Protein AF-C5FUV9-F1 (afdb_monomer_lite)

pLDDT: mean 76.49, std 28.98, range [20.86, 98.75]

Structure (mmCIF, N/CA/C/O backbone):
data_AF-C5FUV9-F1
#
_entry.id   AF-C5FUV9-F1
#
loop_
_atom_site.group_PDB
_atom_site.id
_atom_site.type_symbol
_atom_site.label_atom_id
_atom_site.label_alt_id
_atom_site.label_comp_id
_atom_site.label_asym_id
_atom_site.label_entity_id
_atom_site.label_seq_id
_atom_site.pdbx_PDB_ins_code
_atom_site.Cartn_x
_atom_site.Cartn_y
_atom_site.Cartn_z
_atom_site.occupancy
_atom_site.B_iso_or_equiv
_atom_site.auth_seq_id
_atom_site.auth_comp_id
_atom_site.auth_asym_id
_atom_site.auth_atom_id
_atom_site.pdbx_PDB_model_num
ATOM 1 N N . MET A 1 1 ? -9.933 -49.430 9.741 1.00 33.31 1 MET A N 1
ATOM 2 C CA . MET A 1 1 ? -10.435 -48.090 9.360 1.00 33.31 1 MET A CA 1
ATOM 3 C C . MET A 1 1 ? -9.326 -47.084 9.645 1.00 33.31 1 MET A C 1
ATOM 5 O O . MET A 1 1 ? -8.862 -47.088 10.779 1.00 33.31 1 MET A O 1
ATOM 9 N N . PRO A 1 2 ? -8.843 -46.299 8.668 1.00 26.61 2 PRO A N 1
ATOM 10 C CA . PRO A 1 2 ? -7.866 -45.240 8.922 1.00 26.61 2 PRO A CA 1
ATOM 11 C C . PRO A 1 2 ? -8.546 -43.995 9.518 1.00 26.61 2 PRO A C 1
ATOM 13 O O . PRO A 1 2 ? -9.685 -43.684 9.171 1.00 26.61 2 PRO A O 1
ATOM 16 N N . ALA A 1 3 ? -7.858 -43.287 10.414 1.00 24.45 3 ALA A N 1
ATOM 17 C CA . ALA A 1 3 ? -8.377 -42.075 11.048 1.00 24.45 3 ALA A CA 1
ATOM 18 C C . ALA A 1 3 ? -8.251 -40.845 10.130 1.00 24.45 3 ALA A C 1
ATOM 20 O O . ALA A 1 3 ? -7.237 -40.663 9.455 1.00 24.45 3 ALA A O 1
ATOM 21 N N . VAL A 1 4 ? -9.267 -39.976 10.140 1.00 23.14 4 VAL A N 1
ATOM 22 C CA . VAL A 1 4 ? -9.272 -38.723 9.371 1.00 23.14 4 VAL A CA 1
ATOM 23 C C . VAL A 1 4 ? -8.545 -37.629 10.152 1.00 23.14 4 VAL A C 1
ATOM 25 O O . VAL A 1 4 ? -9.085 -37.071 11.106 1.00 23.14 4 VAL A O 1
ATOM 28 N N . TRP A 1 5 ? -7.336 -37.283 9.715 1.00 22.00 5 TRP A N 1
ATOM 29 C CA . TRP A 1 5 ? -6.616 -36.110 10.210 1.00 22.00 5 TRP A CA 1
ATOM 30 C C . TRP A 1 5 ? -7.144 -34.836 9.540 1.00 22.00 5 TRP A C 1
ATOM 32 O O . TRP A 1 5 ? -7.163 -34.730 8.314 1.00 22.00 5 TRP A O 1
ATOM 42 N N . ARG A 1 6 ? -7.555 -33.844 10.339 1.00 23.02 6 ARG A N 1
ATOM 43 C CA . ARG A 1 6 ? -7.889 -32.502 9.836 1.00 23.02 6 ARG A CA 1
ATOM 44 C C . ARG A 1 6 ? -6.613 -31.670 9.714 1.00 23.02 6 ARG A C 1
ATOM 46 O O . ARG A 1 6 ? -5.997 -31.354 10.727 1.00 23.02 6 ARG A O 1
ATOM 53 N N . MET A 1 7 ? -6.249 -31.271 8.496 1.00 20.86 7 MET A N 1
ATOM 54 C CA . MET A 1 7 ? -5.226 -30.242 8.289 1.00 20.86 7 MET A CA 1
ATOM 55 C C . MET A 1 7 ? -5.753 -28.874 8.735 1.00 20.86 7 MET A C 1
ATOM 57 O O . MET A 1 7 ? -6.712 -28.360 8.159 1.00 20.86 7 MET A O 1
ATOM 61 N N . PHE A 1 8 ? -5.088 -28.261 9.713 1.00 22.78 8 PHE A N 1
ATOM 62 C CA . PHE A 1 8 ? -5.177 -26.820 9.934 1.00 22.78 8 PHE A CA 1
ATOM 63 C C . PHE A 1 8 ? -4.221 -26.114 8.967 1.00 22.78 8 PHE A C 1
ATOM 65 O O . PHE A 1 8 ? -3.025 -26.394 8.952 1.00 22.78 8 PHE A O 1
ATOM 72 N N . TRP A 1 9 ? -4.752 -25.200 8.155 1.00 21.78 9 TRP A N 1
ATOM 73 C CA . TRP A 1 9 ? -3.962 -24.393 7.227 1.00 21.78 9 TRP A CA 1
ATOM 74 C C . TRP A 1 9 ? -3.450 -23.126 7.918 1.00 21.78 9 TRP A C 1
ATOM 76 O O . TRP A 1 9 ? -4.144 -22.112 7.951 1.00 21.78 9 TRP A O 1
ATOM 86 N N . CYS A 1 10 ? -2.212 -23.152 8.412 1.00 24.16 10 CYS A N 1
ATOM 87 C CA . CYS A 1 10 ? -1.467 -21.916 8.652 1.00 24.16 10 CYS A CA 1
ATOM 88 C C . CYS A 1 10 ? -0.883 -21.424 7.320 1.00 24.16 10 CYS A C 1
ATOM 90 O O . CYS A 1 10 ? -0.075 -22.118 6.701 1.00 24.16 10 CYS A O 1
ATOM 92 N N . ARG A 1 11 ? -1.293 -20.231 6.868 1.00 29.95 11 ARG A N 1
ATOM 93 C CA . ARG A 1 11 ? -0.633 -19.518 5.759 1.00 29.95 11 ARG A CA 1
ATOM 94 C C . ARG A 1 11 ? 0.659 -18.825 6.251 1.00 29.95 11 ARG A C 1
ATOM 96 O O . ARG A 1 11 ? 0.869 -18.740 7.460 1.00 29.95 11 ARG A O 1
ATOM 103 N N . PRO A 1 12 ? 1.593 -18.479 5.346 1.00 38.16 12 PRO A N 1
ATOM 104 C CA . PRO A 1 12 ? 3.012 -18.698 5.625 1.00 38.16 12 PRO A CA 1
ATOM 105 C C . PRO A 1 12 ? 3.718 -17.560 6.370 1.00 38.16 12 PRO A C 1
ATOM 107 O O . PRO A 1 12 ? 3.528 -16.383 6.072 1.00 38.16 12 PRO A O 1
ATOM 110 N N . LEU A 1 13 ? 4.665 -17.941 7.234 1.00 29.59 13 LEU A N 1
ATOM 111 C CA . LEU A 1 13 ? 5.849 -17.119 7.489 1.00 29.59 13 LEU A CA 1
ATOM 112 C C . LEU A 1 13 ? 6.720 -17.095 6.223 1.00 29.59 13 LEU A C 1
ATOM 114 O O . LEU A 1 13 ? 6.922 -18.133 5.590 1.00 29.59 13 LEU A O 1
ATOM 118 N N . PHE A 1 14 ? 7.276 -15.933 5.882 1.00 29.45 14 PHE A N 1
ATOM 119 C CA . PHE A 1 14 ? 8.254 -15.817 4.798 1.00 29.45 14 PHE A CA 1
ATOM 120 C C . PHE A 1 14 ? 9.517 -16.639 5.104 1.00 29.45 14 PHE A C 1
ATOM 122 O O . PHE A 1 14 ? 10.127 -16.490 6.162 1.00 29.45 14 PHE A O 1
ATOM 129 N N . LEU A 1 15 ? 9.944 -17.450 4.135 1.00 29.39 15 LEU A N 1
ATOM 130 C CA . LEU A 1 15 ? 11.223 -18.160 4.128 1.00 29.39 15 LEU A CA 1
ATOM 131 C C . LEU A 1 15 ? 11.899 -17.965 2.767 1.00 29.39 15 LEU A C 1
ATOM 133 O O . LEU A 1 15 ? 11.231 -17.970 1.733 1.00 29.39 15 LEU A O 1
ATOM 137 N N . LEU A 1 16 ? 13.220 -17.770 2.763 1.00 30.05 16 LEU A N 1
ATOM 138 C CA . LEU A 1 16 ? 13.989 -17.645 1.526 1.00 30.05 16 LEU A CA 1
ATOM 139 C C . LEU A 1 16 ? 14.257 -19.015 0.891 1.00 30.05 16 LEU A C 1
ATOM 141 O O . LEU A 1 16 ? 14.691 -19.938 1.573 1.00 30.05 16 LEU A O 1
ATOM 145 N N . ALA A 1 17 ? 14.170 -19.026 -0.442 1.00 31.97 17 ALA A N 1
ATOM 146 C CA . ALA A 1 17 ? 14.737 -20.009 -1.366 1.00 31.97 17 ALA A CA 1
ATOM 147 C C . ALA A 1 17 ? 14.168 -21.443 -1.334 1.00 31.97 17 ALA A C 1
ATOM 149 O O . ALA A 1 17 ? 13.629 -21.941 -0.351 1.00 31.97 17 ALA A O 1
ATOM 150 N N . CYS A 1 18 ? 14.287 -22.112 -2.484 1.00 35.72 18 CYS A N 1
ATOM 151 C CA . CYS A 1 18 ? 13.812 -23.476 -2.683 1.00 35.72 18 CYS A CA 1
ATOM 152 C C . CYS A 1 18 ? 14.760 -24.491 -2.031 1.00 35.72 18 CYS A C 1
ATOM 154 O O . CYS A 1 18 ? 15.946 -24.529 -2.357 1.00 35.72 18 CYS A O 1
ATOM 156 N N . GLY A 1 19 ? 14.218 -25.368 -1.189 1.00 30.58 19 GLY A N 1
ATOM 157 C CA . GLY A 1 19 ? 14.928 -26.517 -0.636 1.00 30.58 19 GLY A CA 1
ATOM 158 C C . GLY A 1 19 ? 13.957 -27.488 0.030 1.00 30.58 19 GLY A C 1
ATOM 159 O O . GLY A 1 19 ? 13.034 -27.066 0.724 1.00 30.58 19 GLY A O 1
ATOM 160 N N . VAL A 1 20 ? 14.153 -28.790 -0.187 1.00 33.72 20 VAL A N 1
ATOM 161 C CA . VAL A 1 20 ? 13.502 -29.833 0.618 1.00 33.72 20 VAL A CA 1
ATOM 162 C C . VAL A 1 20 ? 14.426 -30.124 1.792 1.00 33.72 20 VAL A C 1
ATOM 164 O O . VAL A 1 20 ? 15.551 -30.574 1.593 1.00 33.72 20 VAL A O 1
ATOM 167 N N . PHE A 1 21 ? 13.963 -29.848 3.008 1.00 34.56 21 PHE A N 1
ATOM 168 C CA . PHE A 1 21 ? 14.731 -30.079 4.227 1.00 34.56 21 PHE A CA 1
ATOM 169 C C . PHE A 1 21 ? 14.385 -31.455 4.811 1.00 34.56 21 PHE A C 1
ATOM 171 O O . PHE A 1 21 ? 13.234 -31.687 5.178 1.00 34.56 21 PHE A O 1
ATOM 178 N N . SER A 1 22 ? 15.378 -32.343 4.926 1.00 35.94 22 SER A N 1
ATOM 179 C CA . SER A 1 22 ? 15.308 -33.496 5.835 1.00 35.94 22 SER A CA 1
ATOM 180 C C . SER A 1 22 ? 15.919 -33.118 7.185 1.00 35.94 22 SER A C 1
ATOM 182 O O . SER A 1 22 ? 16.831 -32.290 7.241 1.00 35.94 22 SER A O 1
ATOM 184 N N . LEU A 1 23 ? 15.426 -33.724 8.265 1.00 34.91 23 LEU A N 1
ATOM 185 C CA . LEU A 1 23 ? 15.986 -33.601 9.610 1.00 34.91 23 LEU A CA 1
ATOM 186 C C . LEU A 1 23 ? 16.178 -35.000 10.196 1.00 34.91 23 LEU A C 1
ATOM 188 O O . LEU A 1 23 ? 15.332 -35.510 10.930 1.00 34.91 23 LEU A O 1
ATOM 192 N N . ASP A 1 24 ? 17.307 -35.606 9.858 1.00 37.81 24 ASP A N 1
ATOM 193 C CA . ASP A 1 24 ? 17.695 -36.920 10.352 1.00 37.81 24 ASP A CA 1
ATOM 194 C C . ASP A 1 24 ? 18.464 -36.780 11.674 1.00 37.81 24 ASP A C 1
ATOM 196 O O . ASP A 1 24 ? 19.430 -36.021 11.776 1.00 37.81 24 ASP A O 1
ATOM 200 N N . ILE A 1 25 ? 18.013 -37.499 12.707 1.00 40.66 25 ILE A N 1
ATOM 201 C CA . ILE A 1 25 ? 18.621 -37.510 14.046 1.00 40.66 25 ILE A CA 1
ATOM 202 C C . ILE A 1 25 ? 19.119 -38.930 14.328 1.00 40.66 25 ILE A C 1
ATOM 204 O O . ILE A 1 25 ? 18.399 -39.759 14.884 1.00 40.66 25 ILE A O 1
ATOM 208 N N . GLU A 1 26 ? 20.357 -39.221 13.928 1.00 41.41 26 GLU A N 1
ATOM 209 C CA . GLU A 1 26 ? 20.984 -40.520 14.188 1.00 41.41 26 GLU A CA 1
ATOM 210 C C . GLU A 1 26 ? 21.449 -40.632 15.648 1.00 41.41 26 GLU A C 1
ATOM 212 O O . GLU A 1 26 ? 22.294 -39.874 16.131 1.00 41.41 26 GLU A O 1
ATOM 217 N N . GLY A 1 27 ? 20.884 -41.604 16.367 1.00 35.72 27 GLY A N 1
ATOM 218 C CA . GLY A 1 27 ? 21.187 -41.879 17.770 1.00 35.72 27 GLY A CA 1
ATOM 219 C C . GLY A 1 27 ? 22.442 -42.729 17.962 1.00 35.72 27 GLY A C 1
ATOM 220 O O . GLY A 1 27 ? 22.341 -43.887 18.365 1.00 35.72 27 GLY A O 1
ATOM 221 N N . CYS A 1 28 ? 23.627 -42.165 17.722 1.00 36.31 28 CYS A N 1
ATOM 222 C CA . CYS A 1 28 ? 24.882 -42.809 18.118 1.00 36.31 28 CYS A CA 1
ATOM 223 C C . CYS A 1 28 ? 25.019 -42.835 19.651 1.00 36.31 28 CYS A C 1
ATOM 225 O O . CYS A 1 28 ? 24.932 -41.806 20.323 1.00 36.31 28 CYS A O 1
ATOM 227 N N . GLY A 1 29 ? 25.232 -44.025 20.220 1.00 41.88 29 GLY A N 1
ATOM 228 C CA . GLY A 1 29 ? 25.279 -44.226 21.669 1.00 41.88 29 GLY A CA 1
ATOM 229 C C . GLY A 1 29 ? 26.456 -43.505 22.333 1.00 41.88 29 GLY A C 1
ATOM 230 O O . GLY A 1 29 ? 27.595 -43.942 22.201 1.00 41.88 29 GLY A O 1
ATOM 231 N N . GLY A 1 30 ? 26.171 -42.433 23.080 1.00 39.78 30 GLY A N 1
ATOM 232 C CA . GLY A 1 30 ? 27.169 -41.684 23.855 1.00 39.78 30 GLY A CA 1
ATOM 233 C C . GLY A 1 30 ? 27.161 -40.177 23.596 1.00 39.78 30 GLY A C 1
ATOM 234 O O . GLY A 1 30 ? 28.086 -39.650 22.986 1.00 39.78 30 GLY A O 1
ATOM 235 N N . THR A 1 31 ? 26.124 -39.487 24.089 1.00 42.94 31 THR A N 1
ATOM 236 C CA . THR A 1 31 ? 26.112 -38.031 24.380 1.00 42.94 31 THR A CA 1
ATOM 237 C C . THR A 1 31 ? 26.613 -37.070 23.284 1.00 42.94 31 THR A C 1
ATOM 239 O O . THR A 1 31 ? 27.000 -35.938 23.576 1.00 42.94 31 THR A O 1
ATOM 242 N N . LYS A 1 32 ? 26.535 -37.466 22.009 1.00 37.88 32 LYS A N 1
ATOM 243 C CA . LYS A 1 32 ? 26.774 -36.598 20.850 1.00 37.88 32 LYS A CA 1
ATOM 244 C C . LYS A 1 32 ? 25.612 -36.682 19.869 1.00 37.88 32 LYS A C 1
ATOM 246 O O . LYS A 1 32 ? 25.281 -37.760 19.392 1.00 37.88 32 LYS A O 1
ATOM 251 N N . TYR A 1 33 ? 25.057 -35.524 19.528 1.00 42.28 33 TYR A N 1
ATOM 252 C CA . TYR A 1 33 ? 24.100 -35.365 18.438 1.00 42.28 33 TYR A CA 1
ATOM 253 C C . TYR A 1 33 ? 24.796 -34.611 17.306 1.00 42.28 33 TYR A C 1
ATOM 255 O O . TYR A 1 33 ? 25.318 -33.517 17.530 1.00 42.28 33 TYR A O 1
ATOM 263 N N . GLN A 1 34 ? 24.816 -35.179 16.101 1.00 40.78 34 GLN A N 1
ATOM 264 C CA . GLN A 1 34 ? 25.219 -34.438 14.907 1.00 40.78 34 GLN A CA 1
ATOM 265 C C . GLN A 1 34 ? 23.988 -33.800 14.265 1.00 40.78 34 GLN A C 1
ATOM 267 O O . GLN A 1 34 ? 22.970 -34.461 14.086 1.00 40.78 34 GLN A O 1
ATOM 272 N N . LEU A 1 35 ? 24.096 -32.525 13.891 1.00 37.75 35 LEU A N 1
ATOM 273 C CA . LEU A 1 35 ? 23.118 -31.859 13.038 1.00 37.75 35 LEU A CA 1
ATOM 274 C C . LEU A 1 35 ? 23.719 -31.738 11.636 1.00 37.75 35 LEU A C 1
ATOM 276 O O . LEU A 1 35 ? 24.610 -30.917 11.411 1.00 37.75 35 LEU A O 1
ATOM 280 N N . ARG A 1 36 ? 23.245 -32.563 10.699 1.00 38.19 36 ARG A N 1
ATOM 281 C CA . ARG A 1 36 ? 23.648 -32.499 9.290 1.00 38.19 36 ARG A CA 1
ATOM 282 C C . ARG A 1 36 ? 22.608 -31.708 8.502 1.00 38.19 36 ARG A C 1
ATOM 284 O O . ARG A 1 36 ? 21.484 -32.162 8.332 1.00 38.19 36 ARG A O 1
ATOM 291 N N . VAL A 1 37 ? 23.003 -30.542 7.993 1.00 37.41 37 VAL A N 1
ATOM 292 C CA . VAL A 1 37 ? 22.199 -29.751 7.051 1.00 37.41 37 VAL A CA 1
ATOM 293 C C . VAL A 1 37 ? 22.861 -29.855 5.683 1.00 37.41 37 VAL A C 1
ATOM 295 O O . VAL A 1 37 ? 23.995 -29.411 5.503 1.00 37.41 37 VAL A O 1
ATOM 298 N N . SER A 1 38 ? 22.163 -30.465 4.728 1.00 34.56 38 SER A N 1
ATOM 299 C CA . SER A 1 38 ? 22.642 -30.627 3.356 1.00 34.56 38 SER A CA 1
ATOM 300 C C . SER A 1 38 ? 21.782 -29.818 2.391 1.00 34.56 38 SER A C 1
ATOM 302 O O . SER A 1 38 ? 20.567 -29.714 2.553 1.00 34.56 38 SER A O 1
ATOM 304 N N . THR A 1 39 ? 22.427 -29.238 1.385 1.00 44.44 39 THR A N 1
ATOM 305 C CA . THR A 1 39 ? 21.789 -28.546 0.262 1.00 44.44 39 THR A CA 1
ATOM 306 C C . THR A 1 39 ? 22.435 -29.033 -1.031 1.00 44.44 39 THR A C 1
ATOM 308 O O . THR A 1 39 ? 23.523 -29.605 -1.006 1.00 44.44 39 THR A O 1
ATOM 311 N N . SER A 1 40 ? 21.821 -28.760 -2.182 1.00 37.94 40 SER A N 1
ATOM 312 C CA . SER A 1 40 ? 22.366 -29.131 -3.498 1.00 37.94 40 SER A CA 1
ATOM 313 C C . SER A 1 40 ? 23.713 -28.477 -3.848 1.00 37.94 40 SER A C 1
ATOM 315 O O . SER A 1 40 ? 24.273 -28.781 -4.898 1.00 37.94 40 SER A O 1
ATOM 317 N N . SER A 1 41 ? 24.220 -27.549 -3.027 1.00 38.94 41 SER A N 1
ATOM 318 C CA . SER A 1 41 ? 25.390 -26.720 -3.352 1.00 38.94 41 SER A CA 1
ATOM 319 C C . SER A 1 41 ? 26.419 -26.589 -2.224 1.00 38.94 41 SER A C 1
ATOM 321 O O . SER A 1 41 ? 27.573 -26.286 -2.510 1.00 38.94 41 SER A O 1
ATOM 323 N N . ILE A 1 42 ? 26.037 -26.798 -0.957 1.00 34.53 42 ILE A N 1
ATOM 324 C CA . ILE A 1 42 ? 26.930 -26.694 0.210 1.00 34.53 42 ILE A CA 1
ATOM 325 C C . ILE A 1 42 ? 26.545 -27.747 1.264 1.00 34.53 42 ILE A C 1
ATOM 327 O O . ILE A 1 42 ? 25.367 -27.893 1.600 1.00 34.53 42 ILE A O 1
ATOM 331 N N . ASN A 1 43 ? 27.551 -28.415 1.840 1.00 33.78 43 ASN A N 1
ATOM 332 C CA . ASN A 1 43 ? 27.448 -29.121 3.121 1.00 33.78 43 ASN A CA 1
ATOM 333 C C . ASN A 1 43 ? 28.130 -28.286 4.215 1.00 33.78 43 ASN A C 1
ATOM 335 O O . ASN A 1 43 ? 29.269 -27.855 4.035 1.00 33.78 43 ASN A O 1
ATOM 339 N N . LEU A 1 44 ? 27.455 -28.093 5.349 1.00 31.47 44 LEU A N 1
ATOM 340 C CA . LEU A 1 44 ? 28.030 -27.514 6.567 1.00 31.47 44 LEU A CA 1
ATOM 341 C C . LEU A 1 44 ? 27.803 -28.486 7.726 1.00 31.47 44 LEU A C 1
ATOM 343 O O . LEU A 1 44 ? 26.696 -28.992 7.913 1.00 31.47 44 LEU A O 1
ATOM 347 N N . GLU A 1 45 ? 28.851 -28.742 8.504 1.00 33.72 45 GLU A N 1
ATOM 348 C CA . GLU A 1 45 ? 28.824 -29.675 9.629 1.00 33.72 45 GLU A CA 1
ATOM 349 C C . GLU A 1 45 ? 29.162 -28.939 10.930 1.00 33.72 45 GLU A C 1
ATOM 351 O O . GLU A 1 45 ? 30.195 -28.280 11.036 1.00 33.72 45 GLU A O 1
ATOM 356 N N . TYR A 1 46 ? 28.280 -29.054 11.926 1.00 31.41 46 TYR A N 1
ATOM 357 C CA . TYR A 1 46 ? 28.419 -28.390 13.221 1.00 31.41 46 TYR A CA 1
ATOM 358 C C . TYR A 1 46 ? 28.464 -29.429 14.352 1.00 31.41 46 TYR A C 1
ATOM 360 O O . TYR A 1 46 ? 27.522 -30.197 14.548 1.00 31.41 46 TYR A O 1
ATOM 368 N N . GLN A 1 47 ? 29.556 -29.442 15.123 1.00 31.08 47 GLN A N 1
ATOM 369 C CA . GLN A 1 47 ? 29.689 -30.248 16.345 1.00 31.08 47 GLN A CA 1
ATOM 370 C C . GLN A 1 47 ? 29.116 -29.470 17.540 1.00 31.08 47 GLN A C 1
ATOM 372 O O . GLN A 1 47 ? 29.713 -28.489 17.984 1.00 31.08 47 GLN A O 1
ATOM 377 N N . LEU A 1 48 ? 27.982 -29.913 18.090 1.00 31.92 48 LEU A N 1
ATOM 378 C CA . LEU A 1 48 ? 27.387 -29.315 19.289 1.00 31.92 48 LEU A CA 1
ATOM 379 C C . LEU A 1 48 ? 27.828 -30.075 20.550 1.00 31.92 48 LEU A C 1
ATOM 381 O O . LEU A 1 48 ? 27.365 -31.182 20.816 1.00 31.92 48 LEU A O 1
ATOM 385 N N . HIS A 1 49 ? 28.703 -29.468 21.352 1.00 29.48 49 HIS A N 1
ATOM 386 C CA . HIS A 1 49 ? 29.089 -30.001 22.662 1.00 29.48 49 HIS A CA 1
ATOM 387 C C . HIS A 1 49 ? 28.128 -29.509 23.755 1.00 29.48 49 HIS A C 1
ATOM 389 O O . HIS A 1 49 ? 28.119 -28.328 24.097 1.00 29.48 49 HIS A O 1
ATOM 395 N N . ILE A 1 50 ? 27.343 -30.425 24.332 1.00 37.16 50 ILE A N 1
ATOM 396 C CA . ILE A 1 50 ? 26.454 -30.150 25.470 1.00 37.16 50 ILE A CA 1
ATOM 397 C C . ILE A 1 50 ? 27.086 -30.725 26.741 1.00 37.16 50 ILE A C 1
ATOM 399 O O . ILE A 1 50 ? 27.194 -31.940 26.887 1.00 37.16 50 ILE A O 1
ATOM 403 N N . PHE A 1 51 ? 27.461 -29.863 27.687 1.00 27.33 51 PHE A N 1
ATOM 404 C CA . PHE A 1 51 ? 27.808 -30.295 29.042 1.00 27.33 51 PHE A CA 1
ATOM 405 C C . PHE A 1 51 ? 26.532 -30.525 29.859 1.00 27.33 51 PHE A C 1
ATOM 407 O O . PHE A 1 51 ? 25.738 -29.604 30.060 1.00 27.33 51 PHE A O 1
ATOM 414 N N . GLN A 1 52 ? 26.342 -31.749 30.351 1.00 32.53 52 GLN A N 1
ATOM 415 C CA . GLN A 1 52 ? 25.313 -32.053 31.342 1.00 32.53 52 GLN A CA 1
ATOM 416 C C . GLN A 1 52 ? 25.830 -31.704 32.742 1.00 32.53 52 GLN A C 1
ATOM 418 O O . GLN A 1 52 ? 26.800 -32.296 33.207 1.00 32.53 52 GLN A O 1
ATOM 423 N N . ASN A 1 53 ? 25.145 -30.794 33.437 1.00 27.09 53 ASN A N 1
ATOM 424 C CA . ASN A 1 53 ? 25.167 -30.786 34.898 1.00 27.09 53 ASN A CA 1
ATOM 425 C C . ASN A 1 53 ? 24.114 -31.783 35.393 1.00 27.09 53 ASN A C 1
ATOM 427 O O . ASN A 1 53 ? 22.972 -31.773 34.930 1.00 27.09 53 ASN A O 1
ATOM 431 N N . ASN A 1 54 ? 24.498 -32.640 36.336 1.00 35.72 54 ASN A N 1
ATOM 432 C CA . ASN A 1 54 ? 23.611 -33.649 36.904 1.00 35.72 54 ASN A CA 1
ATOM 433 C C . ASN A 1 54 ? 22.504 -32.987 37.737 1.00 35.72 54 ASN A C 1
ATOM 435 O O . ASN A 1 54 ? 22.809 -32.479 38.807 1.00 35.72 54 ASN A O 1
ATOM 439 N N . TYR A 1 55 ? 21.260 -32.997 37.239 1.00 32.88 55 TYR A N 1
ATOM 440 C CA . TYR A 1 55 ? 19.995 -33.200 37.979 1.00 32.88 55 TYR A CA 1
ATOM 441 C C . TYR A 1 55 ? 18.791 -32.915 37.058 1.00 32.88 55 TYR A C 1
ATOM 443 O O . TYR A 1 55 ? 18.328 -31.781 36.976 1.00 32.88 55 TYR A O 1
ATOM 451 N N . CYS A 1 56 ? 18.271 -33.943 36.374 1.00 33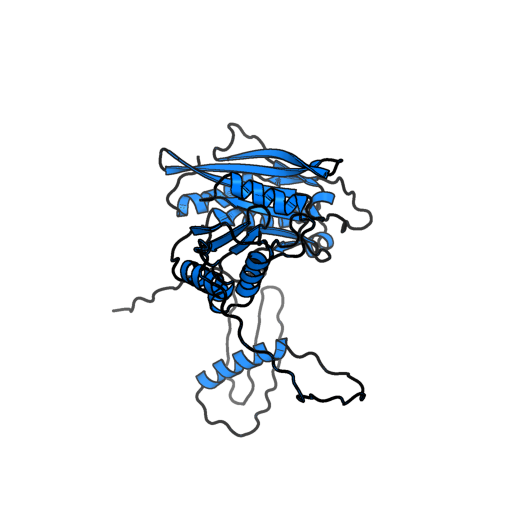.47 56 CYS A N 1
ATOM 452 C CA . CYS A 1 56 ? 16.906 -33.978 35.817 1.00 33.47 56 CYS A CA 1
ATOM 453 C C . CYS A 1 56 ? 16.564 -35.392 35.319 1.00 33.47 56 CYS A C 1
ATOM 455 O O . CYS A 1 56 ? 17.149 -35.865 34.346 1.00 33.47 56 CYS A O 1
ATOM 457 N N . THR A 1 57 ? 15.593 -36.055 35.947 1.00 38.47 57 THR A N 1
ATOM 458 C CA . THR A 1 57 ? 14.968 -37.283 35.429 1.00 38.47 57 THR A CA 1
ATOM 459 C C . THR A 1 57 ? 13.678 -36.911 34.699 1.00 38.47 57 THR A C 1
ATOM 461 O O . THR A 1 57 ? 12.686 -36.589 35.348 1.00 38.47 57 THR A O 1
ATOM 464 N N . GLY A 1 58 ? 13.700 -36.930 33.364 1.00 40.53 58 GLY A N 1
ATOM 465 C CA . GLY A 1 58 ? 12.578 -36.534 32.504 1.00 40.53 58 GLY A CA 1
ATOM 466 C C . GLY A 1 58 ? 12.591 -37.276 31.165 1.00 40.53 58 GLY A C 1
ATOM 467 O O . GLY A 1 58 ? 13.634 -37.782 30.736 1.00 40.53 58 GLY A O 1
ATOM 468 N N . THR A 1 59 ? 11.427 -37.373 30.530 1.00 41.41 59 THR A N 1
ATOM 469 C CA . THR A 1 59 ? 11.165 -38.194 29.339 1.00 41.41 59 THR A CA 1
ATOM 470 C C . THR A 1 59 ? 11.607 -37.500 28.039 1.00 41.41 59 THR A C 1
ATOM 472 O O . THR A 1 59 ? 11.803 -36.285 28.036 1.00 41.41 59 THR A O 1
ATOM 475 N N . PRO A 1 60 ? 11.778 -38.217 26.906 1.00 41.50 60 PRO A N 1
ATOM 476 C CA . PRO A 1 60 ? 12.320 -37.641 25.667 1.00 41.50 60 PRO A CA 1
ATOM 477 C C . PRO A 1 60 ? 11.596 -36.400 25.115 1.00 41.50 60 PRO A C 1
ATOM 479 O O . PRO A 1 60 ? 12.235 -35.575 24.460 1.00 41.50 60 PRO A O 1
ATOM 482 N N . ASP A 1 61 ? 10.298 -36.233 25.379 1.00 41.06 61 ASP A N 1
ATOM 483 C CA . ASP A 1 61 ? 9.536 -35.061 24.924 1.00 41.06 61 ASP A CA 1
ATOM 484 C C . ASP A 1 61 ? 9.724 -33.823 25.824 1.00 41.06 61 ASP A C 1
ATOM 486 O O . ASP A 1 61 ? 9.660 -32.693 25.327 1.00 41.06 61 ASP A O 1
ATOM 490 N N . ASP A 1 62 ? 10.097 -34.006 27.097 1.00 41.66 62 ASP A N 1
ATOM 491 C CA . ASP A 1 62 ? 10.474 -32.907 28.002 1.00 41.66 62 ASP A CA 1
ATOM 492 C C . ASP A 1 62 ? 11.721 -32.159 27.485 1.00 41.66 62 ASP A C 1
ATOM 494 O O . ASP A 1 62 ? 11.827 -30.935 27.592 1.00 41.66 62 ASP A O 1
ATOM 498 N N . HIS A 1 63 ? 12.650 -32.872 26.834 1.00 42.03 63 HIS A N 1
ATOM 499 C CA . HIS A 1 63 ? 13.864 -32.275 26.255 1.00 42.03 63 HIS A CA 1
ATOM 500 C C . HIS A 1 63 ? 13.571 -31.407 25.022 1.00 42.03 63 HIS A C 1
ATOM 502 O O . HIS A 1 63 ? 14.250 -30.400 24.806 1.00 42.03 63 HIS A O 1
ATOM 508 N N . LYS A 1 64 ? 12.544 -31.747 24.227 1.00 38.75 64 LYS A N 1
ATOM 509 C CA . LYS A 1 64 ? 12.175 -31.000 23.006 1.00 38.75 64 LYS A CA 1
ATOM 510 C C . LYS A 1 64 ? 11.609 -29.618 23.332 1.00 38.75 64 LYS A C 1
ATOM 512 O O . LYS A 1 64 ? 11.973 -28.639 22.679 1.00 38.75 64 LYS A O 1
ATOM 517 N N . SER A 1 65 ? 10.754 -29.525 24.353 1.00 40.28 65 SER A N 1
ATOM 518 C CA . SER A 1 65 ? 10.166 -28.249 24.787 1.00 40.28 65 SER A CA 1
ATOM 519 C C . SER A 1 65 ? 11.220 -27.318 25.405 1.00 40.28 65 SER A C 1
ATOM 521 O O . SER A 1 65 ? 11.264 -26.124 25.093 1.00 40.28 65 SER A O 1
ATOM 523 N N . HIS A 1 66 ? 12.137 -27.869 26.208 1.00 37.19 66 HIS A N 1
ATOM 524 C CA . HIS A 1 66 ? 13.201 -27.094 26.846 1.00 37.19 66 HIS A CA 1
ATOM 525 C C . HIS A 1 66 ? 14.237 -26.555 25.837 1.00 37.19 66 HIS A C 1
ATOM 527 O O . HIS A 1 66 ? 14.734 -25.437 26.002 1.00 37.19 66 HIS A O 1
ATOM 533 N N . LEU A 1 67 ? 14.516 -27.294 24.752 1.00 35.94 67 LEU A N 1
ATOM 534 C CA . LEU A 1 67 ? 15.357 -26.826 23.640 1.00 35.94 67 LEU A CA 1
ATOM 535 C C . LEU A 1 67 ? 14.763 -25.601 22.924 1.00 35.94 67 LEU A C 1
ATOM 537 O O . LEU A 1 67 ? 15.474 -24.614 22.726 1.00 35.94 67 LEU A O 1
ATOM 541 N N . TRP A 1 68 ? 13.467 -25.622 22.596 1.00 34.22 68 TRP A N 1
ATOM 542 C CA . TRP A 1 68 ? 12.788 -24.493 21.937 1.00 34.22 68 TRP A CA 1
ATOM 543 C C . TRP A 1 68 ? 12.827 -23.204 22.770 1.00 34.22 68 TRP A C 1
ATOM 545 O O . TRP A 1 68 ? 13.112 -22.129 22.237 1.00 34.22 68 TRP A O 1
ATOM 555 N N . SER A 1 69 ? 12.628 -23.312 24.088 1.00 34.78 69 SER A N 1
ATOM 556 C CA . SER A 1 69 ? 12.743 -22.176 25.015 1.00 34.78 69 SER A CA 1
ATOM 557 C C . SER A 1 69 ? 14.144 -21.537 24.987 1.00 34.78 69 SER A C 1
ATOM 559 O O . SER A 1 69 ? 14.292 -20.313 24.899 1.00 34.78 69 SER A O 1
ATOM 561 N N . LYS A 1 70 ? 15.200 -22.362 24.969 1.00 32.50 70 LYS A N 1
ATOM 562 C CA . LYS A 1 70 ? 16.594 -21.886 24.985 1.00 32.50 70 LYS A CA 1
ATOM 563 C C . LYS A 1 70 ? 17.023 -21.192 23.689 1.00 32.50 70 LYS A C 1
ATOM 565 O O . LYS A 1 70 ? 17.803 -20.243 23.751 1.00 32.50 70 LYS A O 1
ATOM 570 N N . VAL A 1 71 ? 16.482 -21.601 22.538 1.00 33.25 71 VAL A N 1
ATOM 571 C CA . VAL A 1 71 ? 16.727 -20.929 21.246 1.00 33.25 71 VAL A CA 1
ATOM 572 C C . VAL A 1 71 ? 16.138 -19.513 21.228 1.00 33.25 71 VAL A C 1
ATOM 574 O O . VAL A 1 71 ? 16.791 -18.595 20.733 1.00 33.25 71 VAL A O 1
ATOM 577 N N . HIS A 1 72 ? 14.963 -19.293 21.831 1.00 32.84 72 HIS A N 1
ATOM 578 C CA . HIS A 1 72 ? 14.413 -17.940 21.990 1.00 32.84 72 HIS A CA 1
ATOM 579 C C . HIS A 1 72 ? 15.267 -17.069 22.923 1.00 32.84 72 HIS A C 1
ATOM 581 O O . HIS A 1 72 ? 15.543 -15.915 22.598 1.00 32.84 72 HIS A O 1
ATOM 587 N N . SER A 1 73 ? 15.747 -17.624 24.042 1.00 31.09 73 SER A N 1
ATOM 588 C CA . SER A 1 73 ? 16.585 -16.888 25.005 1.00 31.09 73 SER A CA 1
ATOM 589 C C . SER A 1 73 ? 17.914 -16.384 24.413 1.00 31.09 73 SER A C 1
ATOM 591 O O . SER A 1 73 ? 18.416 -15.337 24.819 1.00 31.09 73 SER A O 1
ATOM 593 N N . LEU A 1 74 ? 18.463 -17.071 23.405 1.00 29.98 74 LEU A N 1
ATOM 594 C CA . LEU A 1 74 ? 19.698 -16.658 22.727 1.00 29.98 74 LEU A CA 1
ATOM 595 C C . LEU A 1 74 ? 19.521 -15.494 21.732 1.00 29.98 74 LEU A C 1
ATOM 597 O O . LEU A 1 74 ? 20.522 -14.959 21.260 1.00 29.98 74 LEU A O 1
ATOM 601 N N . ARG A 1 75 ? 18.289 -15.044 21.440 1.00 31.69 75 ARG A N 1
ATOM 602 C CA . ARG A 1 75 ? 18.040 -13.855 20.595 1.00 31.69 75 ARG A CA 1
ATOM 603 C C . ARG A 1 75 ? 17.985 -12.521 21.352 1.00 31.69 75 ARG A C 1
ATOM 605 O O . ARG A 1 75 ? 17.930 -11.483 20.701 1.00 31.69 75 ARG A O 1
ATOM 612 N N . SER A 1 76 ? 18.044 -12.523 22.686 1.00 34.38 76 SER A N 1
ATOM 613 C CA . SER A 1 76 ? 18.053 -11.303 23.520 1.00 34.38 76 SER A CA 1
ATOM 614 C C . SER A 1 76 ? 19.397 -11.013 24.209 1.00 34.38 76 SER A C 1
ATOM 616 O O . SER A 1 76 ? 19.491 -10.083 25.007 1.00 34.38 76 SER A O 1
ATOM 618 N N . GLY A 1 77 ? 20.442 -11.800 23.936 1.00 25.28 77 GLY A N 1
ATOM 619 C CA . GLY A 1 77 ? 21.749 -11.678 24.588 1.00 25.28 77 GLY A CA 1
ATOM 620 C C . GLY A 1 77 ? 22.627 -10.563 24.012 1.00 25.28 77 GLY A C 1
ATOM 621 O O . GLY A 1 77 ? 23.473 -10.826 23.160 1.00 25.28 77 GLY A O 1
ATOM 622 N N . ARG A 1 78 ? 22.478 -9.329 24.507 1.00 27.05 78 ARG A N 1
ATOM 623 C CA . ARG A 1 78 ? 23.477 -8.262 24.314 1.00 27.05 78 ARG A CA 1
ATOM 624 C C . ARG A 1 78 ? 24.531 -8.390 25.419 1.00 27.05 78 ARG A C 1
ATOM 626 O O . ARG A 1 78 ? 24.181 -8.315 26.589 1.00 27.05 78 ARG A O 1
ATOM 633 N N . THR A 1 79 ? 25.795 -8.621 25.069 1.00 29.58 79 THR A N 1
ATOM 634 C CA . THR A 1 79 ? 26.882 -8.796 26.052 1.00 29.58 79 THR A CA 1
ATOM 635 C C . THR A 1 79 ? 27.285 -7.470 26.695 1.00 29.58 79 THR A C 1
ATOM 637 O O . THR A 1 79 ? 27.524 -6.494 25.982 1.00 29.58 79 THR A O 1
ATOM 640 N N . ASP A 1 80 ? 27.401 -7.447 28.023 1.00 28.00 80 ASP A N 1
ATOM 641 C CA . ASP A 1 80 ? 27.700 -6.241 28.798 1.00 28.00 80 ASP A CA 1
ATOM 642 C C . ASP A 1 80 ? 29.138 -5.725 28.646 1.00 28.00 80 ASP A C 1
ATOM 644 O O . ASP A 1 80 ? 30.105 -6.453 28.860 1.00 28.00 80 ASP A O 1
ATOM 648 N N . THR A 1 81 ? 29.262 -4.409 28.457 1.00 28.78 81 THR A N 1
ATOM 649 C CA . THR A 1 81 ? 30.390 -3.613 28.969 1.00 28.78 81 THR A CA 1
ATOM 650 C C . THR A 1 81 ? 29.868 -2.261 29.462 1.00 28.78 81 THR A C 1
ATOM 652 O O . THR A 1 81 ? 29.821 -1.294 28.702 1.00 28.78 81 THR A O 1
ATOM 655 N N . VAL A 1 82 ? 29.465 -2.176 30.734 1.00 26.44 82 VAL A N 1
ATOM 656 C CA . VAL A 1 82 ? 29.094 -0.906 31.385 1.00 26.44 82 VAL A CA 1
ATOM 657 C C . VAL A 1 82 ? 30.012 -0.660 32.578 1.00 26.44 82 VAL A C 1
ATOM 659 O O . VAL A 1 82 ? 30.224 -1.540 33.412 1.00 26.44 82 VAL A O 1
ATOM 662 N N . SER A 1 83 ? 30.588 0.542 32.631 1.00 26.61 83 SER A N 1
ATOM 663 C CA . SER A 1 83 ? 31.509 0.947 33.692 1.00 26.61 83 SER A CA 1
ATOM 664 C C . SER A 1 83 ? 30.784 1.260 35.005 1.00 26.61 83 SER A C 1
ATOM 666 O O . SER A 1 83 ? 29.595 1.565 35.049 1.00 26.61 83 SER A O 1
ATOM 668 N N . ARG A 1 84 ? 31.540 1.189 36.096 1.00 27.08 84 ARG A N 1
ATOM 669 C CA . ARG A 1 84 ? 31.085 1.279 37.483 1.00 27.08 84 ARG A CA 1
ATOM 670 C C . ARG A 1 84 ? 30.918 2.742 37.920 1.00 27.08 84 ARG A C 1
ATOM 672 O O . ARG A 1 84 ? 31.879 3.336 38.402 1.00 27.08 84 ARG A O 1
ATOM 679 N N . ALA A 1 85 ? 29.705 3.284 37.816 1.00 25.30 85 ALA A N 1
ATOM 680 C CA . ALA A 1 85 ? 29.321 4.576 38.396 1.00 25.30 85 ALA A CA 1
ATOM 681 C C . ALA A 1 85 ? 27.850 4.587 38.870 1.00 25.30 85 ALA A C 1
ATOM 683 O O . ALA A 1 85 ? 27.069 3.708 38.515 1.00 25.30 85 ALA A O 1
ATOM 684 N N . ASP A 1 86 ? 27.522 5.578 39.700 1.00 25.47 86 ASP A N 1
ATOM 685 C CA . ASP A 1 86 ? 26.188 6.125 39.992 1.00 25.47 86 ASP A CA 1
ATOM 686 C C . ASP A 1 86 ? 25.079 5.162 40.470 1.00 25.47 86 ASP A C 1
ATOM 688 O O . ASP A 1 86 ? 24.183 4.724 39.750 1.00 25.47 86 ASP A O 1
ATOM 692 N N . ARG A 1 87 ? 25.097 4.931 41.790 1.00 24.72 87 ARG A N 1
ATOM 693 C CA . ARG A 1 87 ? 23.899 4.635 42.600 1.00 24.72 87 ARG A CA 1
ATOM 694 C C . ARG A 1 87 ? 23.260 5.948 43.088 1.00 24.72 87 ARG A C 1
ATOM 696 O O . ARG A 1 87 ? 23.944 6.964 43.124 1.00 24.72 87 ARG A O 1
ATOM 703 N N . LEU A 1 88 ? 22.045 5.846 43.656 1.00 23.48 88 LEU A N 1
ATOM 704 C CA . LEU A 1 88 ? 21.203 6.928 44.224 1.00 23.48 88 LEU A CA 1
ATOM 705 C C . LEU A 1 88 ? 20.398 7.670 43.128 1.00 23.48 88 LEU A C 1
ATOM 707 O O . LEU A 1 88 ? 20.819 7.704 41.983 1.00 23.48 88 LEU A O 1
ATOM 711 N N . ILE A 1 89 ? 19.206 8.233 43.374 1.00 23.06 89 ILE A N 1
ATOM 712 C CA . ILE A 1 89 ? 18.490 8.538 44.634 1.00 23.06 89 ILE A CA 1
ATOM 713 C C . ILE A 1 89 ? 17.125 7.808 44.699 1.00 23.06 89 ILE A C 1
ATOM 715 O O . ILE A 1 89 ? 16.581 7.384 43.685 1.00 23.06 89 ILE A O 1
ATOM 719 N N . ALA A 1 90 ? 16.585 7.628 45.911 1.00 22.58 90 ALA A N 1
ATOM 720 C CA . ALA A 1 90 ? 15.362 6.869 46.192 1.00 22.58 90 ALA A CA 1
ATOM 721 C C . ALA A 1 90 ? 14.054 7.699 46.208 1.00 22.58 90 ALA A C 1
ATOM 723 O O . ALA A 1 90 ? 14.058 8.928 46.263 1.00 22.58 90 ALA A O 1
ATOM 724 N N . ILE A 1 91 ? 12.931 6.971 46.229 1.00 22.45 91 ILE A N 1
ATOM 725 C CA . ILE A 1 91 ? 11.545 7.443 46.410 1.00 22.45 91 ILE A CA 1
ATOM 726 C C . ILE A 1 91 ? 11.395 8.334 47.657 1.00 22.45 91 ILE A C 1
ATOM 728 O O . ILE A 1 91 ? 11.979 8.045 48.704 1.00 22.45 91 ILE A O 1
ATOM 732 N N . LYS A 1 92 ? 10.514 9.345 47.593 1.00 22.52 92 LYS A N 1
ATOM 733 C CA . LYS A 1 92 ? 10.013 10.058 48.780 1.00 22.52 92 LYS A CA 1
ATOM 734 C C . LYS A 1 92 ? 8.519 10.389 48.650 1.00 22.52 92 LYS A C 1
ATOM 736 O O . LYS A 1 92 ? 8.109 11.019 47.683 1.00 22.52 92 LYS A O 1
ATOM 741 N N . TYR A 1 93 ? 7.723 9.966 49.633 1.00 21.47 93 TYR A N 1
ATOM 742 C CA . TYR A 1 93 ? 6.278 10.212 49.756 1.00 21.47 93 TYR A CA 1
ATOM 743 C C . TYR A 1 93 ? 5.999 11.030 51.030 1.00 21.47 93 TYR A C 1
ATOM 745 O O . TYR A 1 93 ? 6.613 10.733 52.052 1.00 21.47 93 TYR A O 1
ATOM 753 N N . LEU A 1 94 ? 5.007 11.940 50.977 1.00 25.00 94 LEU A N 1
ATOM 754 C CA . LEU A 1 94 ? 4.343 12.612 52.125 1.00 25.00 94 LEU A CA 1
ATOM 755 C C . LEU A 1 94 ? 5.265 13.538 52.977 1.00 25.00 94 LEU A C 1
ATOM 757 O O . LEU A 1 94 ? 6.483 13.407 52.955 1.00 25.00 94 LEU A O 1
ATOM 761 N N . THR A 1 95 ? 4.807 14.557 53.723 1.00 26.22 95 THR A N 1
ATOM 762 C CA . THR A 1 95 ? 3.469 15.175 53.967 1.00 26.22 95 THR A CA 1
ATOM 763 C C . THR A 1 95 ? 3.680 16.729 54.035 1.00 26.22 95 THR A C 1
ATOM 765 O O . THR A 1 95 ? 4.731 17.172 53.585 1.00 26.22 95 THR A O 1
ATOM 768 N N . THR A 1 96 ? 2.842 17.676 54.505 1.00 26.33 96 THR A N 1
ATOM 769 C CA . THR A 1 96 ? 1.645 17.713 55.386 1.00 26.33 96 THR A CA 1
ATOM 770 C C . THR A 1 96 ? 0.861 19.028 55.177 1.00 26.33 96 THR A C 1
ATOM 772 O O . THR A 1 96 ? 1.494 20.045 54.923 1.00 26.33 96 THR A O 1
ATOM 775 N N . MET A 1 97 ? -0.456 19.026 55.454 1.00 28.77 97 MET A N 1
ATOM 776 C CA . MET A 1 97 ? -1.351 20.201 55.643 1.00 28.77 97 MET A CA 1
ATOM 777 C C . MET A 1 97 ? -1.630 21.104 54.411 1.00 28.77 97 MET A C 1
ATOM 779 O O . MET A 1 97 ? -0.800 21.243 53.526 1.00 28.77 97 MET A O 1
ATOM 783 N N . GLY A 1 98 ? -2.793 21.761 54.280 1.00 27.42 98 GLY A N 1
ATOM 784 C CA . GLY A 1 98 ? -4.040 21.650 55.059 1.00 27.42 98 GLY A CA 1
ATOM 785 C C . GLY A 1 98 ? -4.741 22.997 55.301 1.00 27.42 98 GLY A C 1
ATOM 786 O O . GLY A 1 98 ? -4.198 23.840 56.004 1.00 27.42 98 GLY A O 1
ATOM 787 N N . SER A 1 99 ? -5.954 23.191 54.768 1.00 29.23 99 SER A N 1
ATOM 788 C CA . SER A 1 99 ? -6.868 24.285 55.150 1.00 29.23 99 SER A CA 1
ATOM 789 C C . SER A 1 99 ? -8.315 23.944 54.768 1.00 29.23 99 SER A C 1
ATOM 791 O O . SER A 1 99 ? -8.537 23.187 53.821 1.00 29.23 99 SER A O 1
ATOM 793 N N . THR A 1 100 ? -9.293 24.485 55.501 1.00 33.53 100 THR A N 1
ATOM 794 C CA . THR A 1 100 ? -10.700 24.052 55.457 1.00 33.53 100 THR A CA 1
ATOM 795 C C . THR A 1 100 ? -11.649 25.246 55.348 1.00 33.53 100 THR A C 1
ATOM 797 O O . THR A 1 100 ? -11.658 26.106 56.225 1.00 33.53 100 THR A O 1
ATOM 800 N N . THR A 1 101 ? -12.522 25.262 54.338 1.00 36.94 101 THR A N 1
ATOM 801 C CA . THR A 1 101 ? -13.704 26.144 54.275 1.00 36.94 101 THR A CA 1
ATOM 802 C C . THR A 1 101 ? -14.935 25.363 53.797 1.00 36.94 101 THR A C 1
ATOM 804 O O . THR A 1 101 ? -14.817 24.322 53.153 1.00 36.94 101 THR A O 1
ATOM 807 N N . GLY A 1 102 ? -16.123 25.795 54.235 1.00 34.03 102 GLY A N 1
ATOM 808 C CA . GLY A 1 102 ? -17.338 24.968 54.249 1.00 34.03 102 GLY A CA 1
ATOM 809 C C . GLY A 1 102 ? -18.164 24.926 52.949 1.00 34.03 102 GLY A C 1
ATOM 810 O O . GLY A 1 102 ? -17.931 25.704 52.025 1.00 34.03 102 GLY A O 1
ATOM 811 N N . PRO A 1 103 ? -19.169 24.029 52.880 1.00 40.53 103 PRO A N 1
ATOM 812 C CA . PRO A 1 103 ? -19.945 23.776 51.668 1.00 40.53 103 PRO A CA 1
ATOM 813 C C . PRO A 1 103 ? -21.049 24.818 51.439 1.00 40.53 103 PRO A C 1
ATOM 815 O O . PRO A 1 103 ? -22.034 24.877 52.178 1.00 40.53 103 PRO A O 1
ATOM 818 N N . MET A 1 104 ? -20.947 25.583 50.351 1.00 34.72 104 MET A N 1
ATOM 819 C CA . MET A 1 104 ? -22.038 26.447 49.896 1.00 34.72 104 MET A CA 1
ATOM 820 C C . MET A 1 104 ? -23.008 25.644 49.015 1.00 34.72 104 MET A C 1
ATOM 822 O O . MET A 1 104 ? -22.664 25.226 47.910 1.00 34.72 104 MET A O 1
ATOM 826 N N . ARG A 1 105 ? -24.236 25.407 49.498 1.00 40.97 105 ARG A N 1
ATOM 827 C CA . ARG A 1 105 ? -25.307 24.793 48.694 1.00 40.97 105 ARG A CA 1
ATOM 828 C C . ARG A 1 105 ? -25.723 25.748 47.570 1.00 40.97 105 ARG A C 1
ATOM 830 O O . ARG A 1 105 ? -26.430 26.714 47.836 1.00 40.97 105 ARG A O 1
ATOM 837 N N . SER A 1 106 ? -25.346 25.440 46.331 1.00 33.88 106 SER A N 1
ATOM 838 C CA . SER A 1 106 ? -25.969 26.038 45.143 1.00 33.88 106 SER A CA 1
ATOM 839 C C . SER A 1 106 ? -27.159 25.194 44.665 1.00 33.88 106 SER A C 1
ATOM 841 O O . SER A 1 106 ? -27.254 24.001 44.963 1.00 33.88 106 SER A O 1
ATOM 843 N N . LEU A 1 107 ? -28.101 25.830 43.970 1.00 35.97 107 LEU A N 1
ATOM 844 C CA . LEU A 1 107 ? -29.378 25.238 43.560 1.00 35.97 107 LEU A CA 1
ATOM 845 C C . LEU A 1 107 ? -29.278 24.481 42.227 1.00 35.97 107 LEU A C 1
ATOM 847 O O . LEU A 1 107 ? -28.373 24.698 41.426 1.00 35.97 107 LEU A O 1
ATOM 851 N N . ARG A 1 108 ? -30.243 23.583 41.988 1.00 47.75 108 ARG A N 1
ATOM 852 C CA . ARG A 1 108 ? -30.345 22.785 40.756 1.00 47.75 108 ARG A CA 1
ATOM 853 C C . ARG A 1 108 ? -30.511 23.681 39.523 1.00 47.75 108 ARG A C 1
ATOM 855 O O . ARG A 1 108 ? -31.579 24.257 39.330 1.00 47.75 108 ARG A O 1
ATOM 862 N N . SER A 1 109 ? -29.523 23.684 38.634 1.00 44.28 109 SER A N 1
ATOM 863 C CA . SER A 1 109 ? -29.749 23.932 37.209 1.00 44.28 109 SER A CA 1
ATOM 864 C C . SER A 1 109 ? -30.080 22.606 36.519 1.00 44.28 109 SER A C 1
ATOM 866 O O . SER A 1 109 ? -29.368 21.619 36.705 1.00 44.28 109 SER A O 1
ATOM 868 N N . ASN A 1 110 ? -31.132 22.569 35.694 1.00 48.62 110 ASN A N 1
ATOM 869 C CA . ASN A 1 110 ? -31.382 21.440 34.790 1.00 48.62 110 ASN A CA 1
ATOM 870 C C . ASN A 1 110 ? -30.407 21.514 33.607 1.00 48.62 110 ASN A C 1
ATOM 872 O O . ASN A 1 110 ? -30.775 21.869 32.489 1.00 48.62 110 ASN A O 1
ATOM 876 N N . THR A 1 111 ? -29.141 21.208 33.872 1.00 44.03 111 THR A N 1
ATOM 877 C CA . THR A 1 111 ? -28.146 21.012 32.823 1.00 44.03 111 THR A CA 1
ATOM 878 C C . THR A 1 111 ? -28.495 19.718 32.095 1.00 44.03 111 THR A C 1
ATOM 880 O O . THR A 1 111 ? -28.436 18.646 32.696 1.00 44.03 111 THR A O 1
ATOM 883 N N . ASN A 1 112 ? -28.838 19.797 30.806 1.00 49.81 112 ASN A N 1
ATOM 884 C CA . ASN A 1 112 ? -28.801 18.624 29.934 1.00 49.81 112 ASN A CA 1
ATOM 885 C C . ASN A 1 112 ? -27.338 18.186 29.837 1.00 49.81 112 ASN A C 1
ATOM 887 O O . ASN A 1 112 ? -26.576 18.744 29.051 1.00 49.81 112 ASN A O 1
ATOM 891 N N . ILE A 1 113 ? -26.942 17.243 30.692 1.00 47.97 113 ILE A N 1
ATOM 892 C CA . ILE A 1 113 ? -25.614 16.632 30.672 1.00 47.97 113 ILE A CA 1
ATOM 893 C C . ILE A 1 113 ? -25.455 15.982 29.289 1.00 47.97 113 ILE A C 1
ATOM 895 O O . ILE A 1 113 ? -26.252 15.095 28.964 1.00 47.97 113 ILE A O 1
ATOM 899 N N . PRO A 1 114 ? -24.490 16.416 28.453 1.00 58.09 114 PRO A N 1
ATOM 900 C CA . PRO A 1 114 ? -24.204 15.733 27.197 1.00 58.09 114 PRO A CA 1
ATOM 901 C C . PRO A 1 114 ? -23.879 14.264 27.493 1.00 58.09 114 PRO A C 1
ATOM 903 O O . PRO A 1 114 ? -23.258 14.001 28.526 1.00 58.09 114 PRO A O 1
ATOM 906 N N . PRO A 1 115 ? -24.292 13.305 26.646 1.00 58.22 115 PRO A N 1
ATOM 907 C CA . PRO A 1 115 ? -24.018 11.893 26.892 1.00 58.22 115 PRO A CA 1
ATOM 908 C C . PRO A 1 115 ? -22.513 11.692 27.094 1.00 58.22 115 PRO A C 1
ATOM 910 O O . PRO A 1 115 ? -21.725 12.008 26.207 1.00 58.22 115 PRO A O 1
ATOM 913 N N . GLU A 1 116 ? -22.138 11.219 28.285 1.00 65.19 116 GLU A N 1
ATOM 914 C CA . GLU A 1 116 ? -20.748 11.126 28.735 1.00 65.19 116 GLU A CA 1
ATOM 915 C C . GLU A 1 116 ? -19.910 10.348 27.713 1.00 65.19 116 GLU A C 1
ATOM 917 O O . GLU A 1 116 ? -20.192 9.175 27.435 1.00 65.19 116 GLU A O 1
ATOM 922 N N . GLU A 1 117 ? -18.901 11.009 27.129 1.00 66.00 117 GLU A N 1
ATOM 923 C CA . GLU A 1 117 ? -18.075 10.392 26.093 1.00 66.00 117 GLU A CA 1
ATOM 924 C C . GLU A 1 117 ? -17.441 9.101 26.636 1.00 66.00 117 GLU A C 1
ATOM 926 O O . GLU A 1 117 ? -16.851 9.098 27.723 1.00 66.00 117 GLU A O 1
ATOM 931 N N . PRO A 1 118 ? -17.563 7.967 25.920 1.00 74.50 118 PRO A N 1
ATOM 932 C CA . PRO A 1 118 ? -17.048 6.702 26.411 1.00 74.50 118 PRO A CA 1
ATOM 933 C C . PRO A 1 118 ? -15.526 6.786 26.524 1.00 74.50 118 PRO A C 1
ATOM 935 O O . PRO A 1 118 ? -14.831 6.898 25.516 1.00 74.50 118 PRO A O 1
ATOM 938 N N . SER A 1 119 ? -15.018 6.694 27.757 1.00 89.19 119 SER A N 1
ATOM 939 C CA . SER A 1 119 ? -13.584 6.777 28.048 1.00 89.19 119 SER A CA 1
ATOM 940 C C . SER A 1 119 ? -12.752 5.863 27.142 1.00 89.19 119 SER A C 1
ATOM 942 O O . SER A 1 119 ? -13.204 4.784 26.749 1.00 89.19 119 SER A O 1
ATOM 944 N N . ALA A 1 120 ? -11.512 6.266 26.843 1.00 91.56 120 ALA A N 1
ATOM 945 C CA . ALA A 1 120 ? -10.634 5.550 25.911 1.00 91.56 120 ALA A CA 1
ATOM 946 C C . ALA A 1 120 ? -10.552 4.037 26.201 1.00 91.56 120 ALA A C 1
ATOM 948 O O . ALA A 1 120 ? -10.626 3.233 25.277 1.00 91.56 120 ALA A O 1
ATOM 949 N N . GLN A 1 121 ? -10.524 3.634 27.479 1.00 94.31 121 GLN A N 1
ATOM 950 C CA . GLN A 1 121 ? -10.550 2.224 27.890 1.00 94.31 121 GLN A CA 1
ATOM 951 C C . GLN A 1 121 ? -11.873 1.509 27.560 1.00 94.31 121 GLN A C 1
ATOM 953 O O . GLN A 1 121 ? -11.865 0.354 27.135 1.00 94.31 121 GLN A O 1
ATOM 958 N N . LYS A 1 122 ? -13.022 2.170 27.747 1.00 95.12 122 LYS A N 1
ATOM 959 C CA . LYS A 1 122 ? -14.349 1.627 27.407 1.00 95.12 122 LYS A CA 1
ATOM 960 C C . LYS A 1 122 ? -14.483 1.456 25.892 1.00 95.12 122 LYS A C 1
ATOM 962 O O . LYS A 1 122 ? -14.985 0.430 25.436 1.00 95.12 122 LYS A O 1
ATOM 967 N N . LEU A 1 123 ? -13.989 2.425 25.121 1.00 96.25 123 LEU A N 1
ATOM 968 C CA . LEU A 1 123 ? -13.967 2.373 23.661 1.00 96.25 123 LEU A CA 1
ATOM 969 C C . LEU A 1 123 ? -12.999 1.294 23.138 1.00 96.25 123 LEU A C 1
ATOM 971 O O . LEU A 1 123 ? -13.411 0.480 22.313 1.00 96.25 123 LEU A O 1
ATOM 975 N N . PHE A 1 124 ? -11.780 1.211 23.685 1.00 97.44 124 PHE A N 1
ATOM 976 C CA . PHE A 1 124 ? -10.812 0.134 23.427 1.00 97.44 124 PHE A CA 1
ATOM 977 C C . PHE A 1 124 ? -11.442 -1.243 23.668 1.00 97.44 124 PHE A C 1
ATOM 979 O O . PHE A 1 124 ? -11.503 -2.053 22.746 1.00 97.44 124 PHE A O 1
ATOM 986 N N . ASN A 1 125 ? -11.996 -1.484 24.864 1.00 97.50 125 ASN A N 1
ATOM 987 C CA . ASN A 1 125 ? -12.617 -2.763 25.230 1.00 97.50 125 ASN A CA 1
ATOM 988 C C . ASN A 1 125 ? -13.770 -3.145 24.282 1.00 97.50 125 ASN A C 1
ATOM 990 O O . ASN A 1 125 ? -13.911 -4.315 23.920 1.00 97.50 125 ASN A O 1
ATOM 994 N N . ASN A 1 126 ? -14.581 -2.170 23.859 1.00 97.19 126 ASN A N 1
ATOM 995 C CA . ASN A 1 126 ? -15.679 -2.391 22.917 1.00 97.19 126 ASN A CA 1
ATOM 996 C C . ASN A 1 126 ? -15.167 -2.756 21.515 1.00 97.19 126 ASN A C 1
ATOM 998 O O . ASN A 1 126 ? -15.586 -3.775 20.967 1.00 97.19 126 ASN A O 1
ATOM 1002 N N . ILE A 1 127 ? -14.247 -1.968 20.951 1.00 97.88 127 ILE A N 1
ATOM 1003 C CA . ILE A 1 127 ? -13.671 -2.209 19.616 1.00 97.88 127 ILE A CA 1
ATOM 1004 C C . ILE A 1 127 ? -12.937 -3.556 19.589 1.00 97.88 127 ILE A C 1
ATOM 1006 O O . ILE A 1 127 ? -13.203 -4.384 18.718 1.00 97.88 127 ILE A O 1
ATOM 1010 N N . ARG A 1 128 ? -12.103 -3.822 20.601 1.00 98.00 128 ARG A N 1
ATOM 1011 C CA . ARG A 1 128 ? -11.416 -5.101 20.833 1.00 98.00 128 ARG A CA 1
ATOM 1012 C C . ARG A 1 128 ? -12.386 -6.280 20.799 1.00 98.00 128 ARG A C 1
ATOM 1014 O O . ARG A 1 128 ? -12.146 -7.265 20.106 1.00 98.00 128 ARG A O 1
ATOM 1021 N N . LYS A 1 129 ? -13.518 -6.168 21.504 1.00 98.00 129 LYS A N 1
ATOM 1022 C CA . LYS A 1 129 ? -14.563 -7.197 21.511 1.00 98.00 129 LYS A CA 1
ATOM 1023 C C . LYS A 1 129 ? -15.209 -7.378 20.133 1.00 98.00 129 LYS A C 1
ATOM 1025 O O . LYS A 1 129 ? -15.512 -8.513 19.784 1.00 98.00 129 LYS A O 1
ATOM 1030 N N . VAL A 1 130 ? -15.422 -6.321 19.347 1.00 98.12 130 VAL A N 1
ATOM 1031 C CA . VAL A 1 130 ? -15.953 -6.459 17.976 1.00 98.12 130 VAL A CA 1
ATOM 1032 C C . VAL A 1 130 ? -14.943 -7.176 17.074 1.00 98.12 130 VAL A C 1
ATOM 1034 O O . VAL A 1 130 ? -15.316 -8.143 16.414 1.00 98.12 130 VAL A O 1
ATOM 1037 N N . ILE A 1 131 ? -13.666 -6.781 17.112 1.00 97.44 131 ILE A N 1
ATOM 1038 C CA . ILE A 1 131 ? -12.581 -7.421 16.347 1.00 97.44 131 ILE A CA 1
ATOM 1039 C C . ILE A 1 131 ? -12.505 -8.921 16.665 1.00 97.44 131 ILE A C 1
ATOM 1041 O O . ILE A 1 131 ? -12.635 -9.743 15.764 1.00 97.44 131 ILE A O 1
ATOM 1045 N N . LEU A 1 132 ? -12.379 -9.292 17.945 1.00 97.12 132 LEU A N 1
ATOM 1046 C CA . LEU A 1 132 ? -12.183 -10.690 18.358 1.00 97.12 132 LEU A CA 1
ATOM 1047 C C . LEU A 1 132 ? -13.407 -11.598 18.127 1.00 97.12 132 LEU A C 1
ATOM 1049 O O . LEU A 1 132 ? -13.252 -12.813 18.056 1.00 97.12 132 LEU A O 1
ATOM 1053 N N . ASN A 1 133 ? -14.614 -11.034 17.991 1.00 97.44 133 ASN A N 1
ATOM 1054 C CA . ASN A 1 133 ? -15.818 -11.790 17.613 1.00 97.44 133 ASN A CA 1
ATOM 1055 C C . ASN A 1 133 ? -16.071 -11.811 16.090 1.00 97.44 133 ASN A C 1
ATOM 1057 O O . ASN A 1 133 ? -17.003 -12.477 15.638 1.00 97.44 133 ASN A O 1
ATOM 1061 N N . THR A 1 134 ? -15.269 -11.101 15.290 1.00 96.38 134 THR A N 1
ATOM 1062 C CA . THR A 1 134 ? -15.406 -11.070 13.828 1.00 96.38 134 THR A CA 1
ATOM 1063 C C . THR A 1 134 ? -14.716 -12.294 13.225 1.00 96.38 134 THR A C 1
ATOM 1065 O O . THR A 1 134 ? -13.494 -12.394 13.192 1.00 96.38 134 THR A O 1
ATOM 1068 N N . ASN A 1 135 ? -15.517 -13.254 12.762 1.00 92.44 135 ASN A N 1
ATOM 1069 C CA . ASN A 1 135 ? -15.073 -14.575 12.298 1.00 92.44 135 ASN A CA 1
ATOM 1070 C C . ASN A 1 135 ? -15.067 -14.735 10.762 1.00 92.44 135 ASN A C 1
ATOM 1072 O O . ASN A 1 135 ? -15.085 -15.858 10.257 1.00 92.44 135 ASN A O 1
ATOM 1076 N N . HIS A 1 136 ? -15.097 -13.625 10.027 1.00 90.12 136 HIS A N 1
ATOM 1077 C CA . HIS A 1 136 ? -15.184 -13.567 8.569 1.00 90.12 136 HIS A CA 1
ATOM 1078 C C . HIS A 1 136 ? -14.489 -12.294 8.040 1.00 90.12 136 HIS A C 1
ATOM 1080 O O . HIS A 1 136 ? -14.309 -11.353 8.815 1.00 90.12 136 HIS A O 1
ATOM 1086 N N . PRO A 1 137 ? -14.120 -12.231 6.743 1.00 89.75 137 PRO A N 1
ATOM 1087 C CA . PRO A 1 137 ? -13.529 -11.037 6.134 1.00 89.75 137 PRO A CA 1
ATOM 1088 C C . PRO A 1 137 ? -14.394 -9.782 6.316 1.00 89.75 137 PRO A C 1
ATOM 1090 O O . PRO A 1 137 ? -15.547 -9.768 5.877 1.00 89.75 137 PRO A O 1
ATOM 1093 N N . ALA A 1 138 ? -13.848 -8.735 6.944 1.00 90.81 138 ALA A N 1
ATOM 1094 C CA . ALA A 1 138 ? -14.583 -7.503 7.240 1.00 90.81 138 ALA A CA 1
ATOM 1095 C C . ALA A 1 138 ? -13.685 -6.254 7.360 1.00 90.81 138 ALA A C 1
ATOM 1097 O O . ALA A 1 138 ? -12.665 -6.260 8.049 1.00 90.81 138 ALA A O 1
ATOM 1098 N N . ASP A 1 139 ? -14.131 -5.146 6.760 1.00 90.81 139 ASP A N 1
ATOM 1099 C CA . ASP A 1 139 ? -13.561 -3.801 6.920 1.00 90.81 139 ASP A CA 1
ATOM 1100 C C . ASP A 1 139 ? -14.274 -3.040 8.059 1.00 90.81 139 ASP A C 1
ATOM 1102 O O . ASP A 1 139 ? -15.106 -2.159 7.816 1.00 90.81 139 ASP A O 1
ATOM 1106 N N . LEU A 1 140 ? -13.969 -3.363 9.320 1.00 94.50 140 LEU A N 1
ATOM 1107 C CA . LEU A 1 140 ? -14.578 -2.672 10.465 1.00 94.50 140 LEU A CA 1
ATOM 1108 C C . LEU A 1 140 ? -14.168 -1.190 10.476 1.00 94.50 140 LEU A C 1
ATOM 1110 O O . LEU A 1 140 ? -13.016 -0.854 10.194 1.00 94.50 140 LEU A O 1
ATOM 1114 N N . THR A 1 141 ? -15.110 -0.302 10.802 1.00 95.50 141 THR A N 1
ATOM 1115 C CA . THR A 1 141 ? -14.899 1.154 10.859 1.00 95.50 141 THR A CA 1
ATOM 1116 C C . THR A 1 141 ? -15.645 1.742 12.056 1.00 95.50 141 THR A C 1
ATOM 1118 O O . THR A 1 141 ? -16.846 1.526 12.207 1.00 95.50 141 THR A O 1
ATOM 1121 N N . PHE A 1 142 ? -14.941 2.507 12.887 1.00 96.56 142 PHE A N 1
ATOM 1122 C CA . PHE A 1 142 ? -15.438 3.135 14.110 1.00 96.56 142 PHE A CA 1
ATOM 1123 C C . PHE A 1 142 ? -15.195 4.646 14.011 1.00 96.56 142 PHE A C 1
ATOM 1125 O O . PHE A 1 142 ? -14.050 5.084 13.932 1.00 96.56 142 PHE A O 1
ATOM 1132 N N . GLN A 1 143 ? -16.271 5.431 13.944 1.00 96.25 143 GLN A N 1
ATOM 1133 C CA . GLN A 1 143 ? -16.246 6.869 13.639 1.00 96.25 143 GLN A CA 1
ATOM 1134 C C . GLN A 1 143 ? -16.360 7.743 14.896 1.00 96.25 143 GLN A C 1
ATOM 1136 O O . GLN A 1 143 ? -16.740 7.256 15.961 1.00 96.25 143 GLN A O 1
ATOM 1141 N N . ASN A 1 144 ? -16.111 9.047 14.733 1.00 96.50 144 ASN A N 1
ATOM 1142 C CA . ASN A 1 144 ? -16.230 10.077 15.774 1.00 96.50 144 ASN A CA 1
ATOM 1143 C C . ASN A 1 144 ? -15.312 9.818 16.983 1.00 96.50 144 ASN A C 1
ATOM 1145 O O . ASN A 1 144 ? -15.687 10.056 18.129 1.00 96.50 144 ASN A O 1
ATOM 1149 N N . ILE A 1 145 ? -14.112 9.290 16.726 1.00 96.94 145 ILE A N 1
ATOM 1150 C CA . ILE A 1 145 ? -13.088 9.051 17.746 1.00 96.94 145 ILE A CA 1
ATOM 1151 C C . ILE A 1 145 ? -12.095 10.226 17.721 1.00 96.94 145 ILE A C 1
ATOM 1153 O O . ILE A 1 145 ? -11.410 10.389 16.706 1.00 96.94 145 ILE A O 1
ATOM 1157 N N . PRO A 1 146 ? -11.963 11.024 18.802 1.00 96.69 146 PRO A N 1
ATOM 1158 C CA . PRO A 1 146 ? -11.062 12.180 18.837 1.00 96.69 146 PRO A CA 1
ATOM 1159 C C . PRO A 1 146 ? -9.583 11.820 18.575 1.00 96.69 146 PRO A C 1
ATOM 1161 O O . PRO A 1 146 ? -9.157 10.741 18.994 1.00 96.69 146 PRO A O 1
ATOM 1164 N N . PRO A 1 147 ? -8.773 12.714 17.961 1.00 96.62 147 PRO A N 1
ATOM 1165 C CA . PRO A 1 147 ? -7.385 12.442 17.553 1.00 96.62 147 PRO A CA 1
ATOM 1166 C C . PRO A 1 147 ? -6.485 11.775 18.599 1.00 96.62 147 PRO A C 1
ATOM 1168 O O . PRO A 1 147 ? -5.828 10.779 18.299 1.00 96.62 147 PRO A O 1
ATOM 1171 N N . SER A 1 148 ? -6.483 12.276 19.836 1.00 95.44 148 SER A N 1
ATOM 1172 C CA . SER A 1 148 ? -5.703 11.710 20.944 1.00 95.44 148 SER A CA 1
ATOM 1173 C C . SER A 1 148 ? -6.178 10.306 21.333 1.00 95.44 148 SER A C 1
ATOM 1175 O O . SER A 1 148 ? -5.366 9.389 21.452 1.00 95.44 148 SER A O 1
ATOM 1177 N N . THR A 1 149 ? -7.492 10.120 21.474 1.00 96.94 149 THR A N 1
ATOM 1178 C CA . THR A 1 149 ? -8.123 8.838 21.818 1.00 96.94 149 THR A CA 1
ATOM 1179 C C . THR A 1 149 ? -7.906 7.788 20.728 1.00 96.94 149 THR A C 1
ATOM 1181 O O . THR A 1 149 ? -7.571 6.646 21.035 1.00 96.94 149 THR A O 1
ATOM 1184 N N . GLY A 1 150 ? -8.051 8.155 19.453 1.00 97.25 150 GLY A N 1
ATOM 1185 C CA . GLY A 1 150 ? -7.855 7.238 18.328 1.00 97.25 150 GLY A CA 1
ATOM 1186 C C . GLY A 1 150 ? -6.404 6.787 18.186 1.00 97.25 150 GLY A C 1
ATOM 1187 O O . GLY A 1 150 ? -6.146 5.591 18.048 1.00 97.25 150 GLY A O 1
ATOM 1188 N N . PHE A 1 151 ? -5.454 7.716 18.328 1.00 96.56 151 PHE A N 1
ATOM 1189 C CA . PHE A 1 151 ? -4.023 7.404 18.354 1.00 96.56 151 PHE A CA 1
ATOM 1190 C C . PHE A 1 151 ? -3.632 6.504 19.535 1.00 96.56 151 PHE A C 1
ATOM 1192 O O . PHE A 1 151 ? -2.861 5.555 19.358 1.00 96.56 151 PHE A O 1
ATOM 1199 N N . GLN A 1 152 ? -4.186 6.769 20.725 1.00 96.75 152 GLN A N 1
ATOM 1200 C CA . GLN A 1 152 ? -3.975 5.939 21.911 1.00 96.75 152 GLN A CA 1
ATOM 1201 C C . GLN A 1 152 ? -4.494 4.514 21.682 1.00 96.75 152 GLN A C 1
ATOM 1203 O O . GLN A 1 152 ? -3.741 3.562 21.858 1.00 96.75 152 GLN A O 1
ATOM 1208 N N . ILE A 1 153 ? -5.745 4.360 21.237 1.00 97.44 153 ILE A N 1
ATOM 1209 C CA . ILE A 1 153 ? -6.375 3.048 21.020 1.00 97.44 153 ILE A CA 1
ATOM 1210 C C . ILE A 1 153 ? -5.644 2.255 19.927 1.00 97.44 153 ILE A C 1
ATOM 1212 O O . ILE A 1 153 ? -5.325 1.086 20.141 1.00 97.44 153 ILE A O 1
ATOM 1216 N N . ALA A 1 154 ? -5.314 2.885 18.794 1.00 96.38 154 ALA A N 1
ATOM 1217 C CA . ALA A 1 154 ? -4.546 2.241 17.727 1.00 96.38 154 ALA A CA 1
ATOM 1218 C C . ALA A 1 154 ? -3.131 1.833 18.182 1.00 96.38 154 ALA A C 1
ATOM 1220 O O . ALA A 1 154 ? -2.618 0.806 17.747 1.00 96.38 154 ALA A O 1
ATOM 1221 N N . THR A 1 155 ? -2.514 2.592 19.096 1.00 94.81 155 THR A N 1
ATOM 1222 C CA . THR A 1 155 ? -1.228 2.221 19.705 1.00 94.81 155 THR A CA 1
ATOM 1223 C C . THR A 1 155 ? -1.366 1.053 20.678 1.00 94.81 155 THR A C 1
ATOM 1225 O O . THR A 1 155 ? -0.626 0.083 20.548 1.00 94.81 155 THR A O 1
ATOM 1228 N N . SER A 1 156 ? -2.343 1.073 21.585 1.00 96.00 156 SER A N 1
ATOM 1229 C CA . SER A 1 156 ? -2.559 -0.038 22.522 1.00 96.00 156 SER A CA 1
ATOM 1230 C C . SER A 1 156 ? -2.968 -1.342 21.822 1.00 96.00 156 SER A C 1
ATOM 1232 O O . SER A 1 156 ? -2.705 -2.417 22.348 1.00 96.00 156 SER A O 1
ATOM 1234 N N . PHE A 1 157 ? -3.557 -1.293 20.619 1.00 95.69 157 PHE A N 1
ATOM 1235 C CA . PHE A 1 157 ? -3.790 -2.499 19.811 1.00 95.69 157 PHE A CA 1
ATOM 1236 C C . PHE A 1 157 ? -2.507 -3.142 19.271 1.00 95.69 157 PHE A C 1
ATOM 1238 O O . PHE A 1 157 ? -2.475 -4.363 19.151 1.00 95.69 157 PHE A O 1
ATOM 1245 N N . SER A 1 158 ? -1.438 -2.372 19.025 1.00 88.94 158 SER A N 1
ATOM 1246 C CA . SER A 1 158 ? -0.114 -2.937 18.698 1.00 88.94 158 SER A CA 1
ATOM 1247 C C . SER A 1 158 ? 0.614 -3.563 19.903 1.00 88.94 158 SER A C 1
ATOM 1249 O O . SER A 1 158 ? 1.711 -4.087 19.744 1.00 88.94 158 SER A O 1
ATOM 1251 N N . GLU A 1 159 ? 0.007 -3.528 21.094 1.00 91.50 159 GLU A N 1
ATOM 1252 C CA . GLU A 1 159 ? 0.557 -4.039 22.359 1.00 91.50 159 GLU A CA 1
ATOM 1253 C C . GLU A 1 159 ? -0.349 -5.115 23.008 1.00 91.50 159 GLU A C 1
ATOM 1255 O O . GLU A 1 159 ? -0.033 -5.622 24.084 1.00 91.50 159 GLU A O 1
ATOM 1260 N N . ASP A 1 160 ? -1.476 -5.481 22.377 1.00 96.12 160 ASP A N 1
ATOM 1261 C CA . ASP A 1 160 ? -2.467 -6.419 22.923 1.00 96.12 160 ASP A CA 1
ATOM 1262 C C . ASP A 1 160 ? -2.290 -7.852 22.363 1.00 96.12 160 ASP A C 1
ATOM 1264 O O . ASP A 1 160 ? -2.543 -8.073 21.174 1.00 96.12 160 ASP A O 1
ATOM 1268 N N . PRO A 1 161 ? -1.943 -8.862 23.192 1.00 95.81 161 PRO A N 1
ATOM 1269 C CA . PRO A 1 161 ? -1.632 -10.215 22.715 1.00 95.81 161 PRO A CA 1
ATOM 1270 C C . PRO A 1 161 ? -2.807 -11.030 22.153 1.00 95.81 161 PRO A C 1
ATOM 1272 O O . PRO A 1 161 ? -2.598 -12.158 21.702 1.00 95.81 161 PRO A O 1
ATOM 1275 N N . GLU A 1 162 ? -4.055 -10.556 22.228 1.00 96.62 162 GLU A N 1
ATOM 1276 C CA . GLU A 1 162 ? -5.181 -11.201 21.533 1.00 96.62 162 GLU A CA 1
ATOM 1277 C C . GLU A 1 162 ? -5.471 -10.525 20.195 1.00 96.62 162 GLU A C 1
ATOM 1279 O O . GLU A 1 162 ? -5.810 -11.220 19.237 1.00 96.62 162 GLU A O 1
ATOM 1284 N N . ILE A 1 163 ? -5.268 -9.207 20.100 1.00 95.50 163 ILE A N 1
ATOM 1285 C CA . ILE A 1 163 ? -5.302 -8.486 18.822 1.00 95.50 163 ILE A CA 1
ATOM 1286 C C . ILE A 1 163 ? -4.134 -8.921 17.932 1.00 95.50 163 ILE A C 1
ATOM 1288 O O . ILE A 1 163 ? -4.373 -9.269 16.778 1.00 95.50 163 ILE A O 1
ATOM 1292 N N . GLU A 1 164 ? -2.916 -9.027 18.474 1.00 93.19 164 GLU A N 1
ATOM 1293 C CA . GLU A 1 164 ? -1.754 -9.590 17.768 1.00 93.19 164 GLU A CA 1
ATOM 1294 C C . GLU A 1 164 ? -2.081 -10.977 17.185 1.00 93.19 164 GLU A C 1
ATOM 1296 O O . GLU A 1 164 ? -1.863 -11.230 16.003 1.00 93.19 164 GLU A O 1
ATOM 1301 N N . ARG A 1 165 ? -2.697 -11.863 17.981 1.00 93.00 165 ARG A N 1
ATOM 1302 C CA . ARG A 1 165 ? -3.090 -13.215 17.543 1.00 93.00 165 ARG A CA 1
ATOM 1303 C C . ARG A 1 165 ? -4.202 -13.220 16.488 1.00 93.00 165 ARG A C 1
ATOM 1305 O O . ARG A 1 165 ? -4.281 -14.166 15.707 1.00 93.00 165 ARG A O 1
ATOM 1312 N N . ALA A 1 166 ? -5.064 -12.206 16.473 1.00 91.31 166 ALA A N 1
ATOM 1313 C CA . ALA A 1 166 ? -6.130 -12.057 15.483 1.00 91.31 166 ALA A CA 1
ATOM 1314 C C . ALA A 1 166 ? -5.646 -11.444 14.152 1.00 91.31 166 ALA A C 1
ATOM 1316 O O . ALA A 1 166 ? -6.374 -11.523 13.162 1.00 91.31 166 ALA A O 1
ATOM 1317 N N . LEU A 1 167 ? -4.444 -10.850 14.127 1.00 91.44 167 LEU A N 1
ATOM 1318 C CA . LEU A 1 167 ? -3.805 -10.231 12.957 1.00 91.44 167 LEU A CA 1
ATOM 1319 C C . LEU A 1 167 ? -4.713 -9.272 12.133 1.00 91.44 167 LEU A C 1
ATOM 1321 O O . LEU A 1 167 ? -4.723 -9.363 10.900 1.00 91.44 167 LEU A O 1
ATOM 1325 N N . PRO A 1 168 ? -5.498 -8.361 12.749 1.00 94.00 168 PRO A N 1
ATOM 1326 C CA . PRO A 1 168 ? -6.232 -7.349 11.998 1.00 94.00 168 PRO A CA 1
ATOM 1327 C C . PRO A 1 168 ? -5.282 -6.237 11.537 1.00 94.00 168 PRO A C 1
ATOM 1329 O O . PRO A 1 168 ? -4.446 -5.788 12.320 1.00 94.00 168 PRO A O 1
ATOM 1332 N N . ARG A 1 169 ? -5.466 -5.705 10.321 1.00 93.00 169 ARG A N 1
ATOM 1333 C CA . ARG A 1 169 ? -4.760 -4.467 9.937 1.00 93.00 169 ARG A CA 1
ATOM 1334 C C . ARG A 1 169 ? -5.423 -3.296 10.647 1.00 93.00 169 ARG A C 1
ATOM 1336 O O . ARG A 1 169 ? -6.607 -3.035 10.404 1.00 93.00 169 ARG A O 1
ATOM 1343 N N . ILE A 1 170 ? -4.703 -2.634 11.549 1.00 94.88 170 ILE A N 1
ATOM 1344 C CA . ILE A 1 170 ? -5.223 -1.514 12.348 1.00 94.88 170 ILE A CA 1
ATOM 1345 C C . ILE A 1 170 ? -4.818 -0.195 11.704 1.00 94.88 170 ILE A C 1
ATOM 1347 O O . ILE A 1 170 ? -3.678 -0.011 11.278 1.00 94.88 170 ILE A O 1
ATOM 1351 N N . SER A 1 171 ? -5.739 0.763 11.631 1.00 95.69 171 SER A N 1
ATOM 1352 C CA . SER A 1 171 ? -5.424 2.126 11.196 1.00 95.69 171 SER A CA 1
ATOM 1353 C C . SER A 1 171 ? -6.333 3.155 11.866 1.00 95.69 171 SER A C 1
ATOM 1355 O O . SER A 1 171 ? -7.436 2.844 12.304 1.00 95.69 171 SER A O 1
ATOM 1357 N N . TYR A 1 172 ? -5.863 4.392 11.972 1.00 97.81 172 TYR A N 1
ATOM 1358 C CA . TYR A 1 172 ? -6.601 5.529 12.501 1.00 97.81 172 TYR A CA 1
ATOM 1359 C C . TYR A 1 172 ? -6.240 6.805 11.737 1.00 97.81 172 TYR A C 1
ATOM 1361 O O . TYR A 1 172 ? -5.068 7.183 11.650 1.00 97.81 172 TYR A O 1
ATOM 1369 N N . ASN A 1 173 ? -7.265 7.482 11.220 1.00 97.81 173 ASN A N 1
ATOM 1370 C CA . ASN A 1 173 ? -7.150 8.727 10.471 1.00 97.81 173 ASN A CA 1
ATOM 1371 C C . ASN A 1 173 ? -7.793 9.880 11.282 1.00 97.81 173 ASN A C 1
ATOM 1373 O O . ASN A 1 173 ? -9.015 9.886 11.461 1.00 97.81 173 ASN A O 1
ATOM 1377 N N . PRO A 1 174 ? -7.010 10.869 11.767 1.00 97.44 174 PRO A N 1
ATOM 1378 C CA . PRO A 1 174 ? -7.502 11.921 12.659 1.00 97.44 174 PRO A CA 1
ATOM 1379 C C . PRO A 1 174 ? -8.376 12.978 11.974 1.00 97.44 174 PRO A C 1
ATOM 1381 O O . PRO A 1 174 ? -9.167 13.621 12.660 1.00 97.44 174 PRO A O 1
ATOM 1384 N N . LEU A 1 175 ? -8.286 13.152 10.646 1.00 96.81 175 LEU A N 1
ATOM 1385 C CA . LEU A 1 175 ? -9.172 14.071 9.915 1.00 96.81 175 LEU A CA 1
ATOM 1386 C C . LEU A 1 175 ? -10.591 13.514 9.803 1.00 96.81 175 LEU A C 1
ATOM 1388 O O . LEU A 1 175 ? -11.564 14.232 10.013 1.00 96.81 175 LEU A O 1
ATOM 1392 N N . THR A 1 176 ? -10.706 12.226 9.479 1.00 96.50 176 THR A N 1
ATOM 1393 C CA . THR A 1 176 ? -12.001 11.530 9.370 1.00 96.50 176 THR A CA 1
ATOM 1394 C C . THR A 1 176 ? -12.503 10.993 10.715 1.00 96.50 176 THR A C 1
ATOM 1396 O O . THR A 1 176 ? -13.602 10.447 10.785 1.00 96.50 176 THR A O 1
ATOM 1399 N N . GLN A 1 177 ? -11.697 11.136 11.778 1.00 97.00 177 GLN A N 1
ATOM 1400 C CA . GLN A 1 177 ? -11.934 10.609 13.127 1.00 97.00 177 GLN A CA 1
ATOM 1401 C C . GLN A 1 177 ? -12.331 9.123 13.135 1.00 97.00 177 GLN A C 1
ATOM 1403 O O . GLN A 1 177 ? -13.150 8.681 13.946 1.00 97.00 177 GLN A O 1
ATOM 1408 N N . ALA A 1 178 ? -11.754 8.356 12.207 1.00 97.06 178 ALA A N 1
ATOM 1409 C CA . ALA A 1 178 ? -12.111 6.971 11.948 1.00 97.06 178 ALA A CA 1
ATOM 1410 C C . ALA A 1 178 ? -10.966 6.030 12.333 1.00 97.06 178 ALA A C 1
ATOM 1412 O O . ALA A 1 178 ? -9.863 6.135 11.793 1.00 97.06 178 ALA A O 1
ATOM 1413 N N . LEU A 1 179 ? -11.244 5.088 13.239 1.00 97.25 179 LEU A N 1
ATOM 1414 C CA . LEU A 1 179 ? -10.411 3.906 13.463 1.00 97.25 179 LEU A CA 1
ATOM 1415 C C . LEU A 1 179 ? -10.960 2.765 12.610 1.00 97.25 179 LEU A C 1
ATOM 1417 O O . LEU A 1 179 ? -12.165 2.514 12.605 1.00 97.25 179 LEU A O 1
ATOM 1421 N N . THR A 1 180 ? -10.091 2.063 11.898 1.00 95.50 180 THR A N 1
ATOM 1422 C CA . THR A 1 180 ? -10.440 0.906 11.077 1.00 95.50 180 THR A CA 1
ATOM 1423 C C . THR A 1 180 ? -9.686 -0.332 11.548 1.00 95.50 180 THR A C 1
ATOM 1425 O O . THR A 1 180 ? -8.568 -0.253 12.062 1.00 95.50 180 THR A O 1
ATOM 1428 N N . ALA A 1 181 ? -10.333 -1.487 11.404 1.00 94.81 181 ALA A N 1
ATOM 1429 C CA . ALA A 1 181 ? -9.739 -2.786 11.687 1.00 94.81 181 ALA A CA 1
ATOM 1430 C C . ALA A 1 181 ? -10.155 -3.767 10.587 1.00 94.81 181 ALA A C 1
ATOM 1432 O O . ALA A 1 181 ? -11.316 -4.178 10.510 1.00 94.81 181 ALA A O 1
ATOM 1433 N N . ARG A 1 182 ? -9.214 -4.117 9.711 1.00 92.50 182 ARG A N 1
ATOM 1434 C CA . ARG A 1 182 ? -9.442 -5.070 8.622 1.00 92.50 182 ARG A CA 1
ATOM 1435 C C . ARG A 1 182 ? -9.176 -6.482 9.122 1.00 92.50 182 ARG A C 1
ATOM 1437 O O . ARG A 1 182 ? -8.024 -6.873 9.299 1.00 92.50 182 ARG A O 1
ATOM 1444 N N . VAL A 1 183 ? -10.245 -7.234 9.355 1.00 92.25 183 VAL A N 1
ATOM 1445 C CA . VAL A 1 183 ? -10.195 -8.617 9.842 1.00 92.25 183 VAL A CA 1
ATOM 1446 C C . VAL A 1 183 ? -10.213 -9.566 8.646 1.00 92.25 183 VAL A C 1
ATOM 1448 O O . VAL A 1 183 ? -11.068 -9.433 7.774 1.00 92.25 183 VAL A O 1
ATOM 1451 N N . MET A 1 184 ? -9.276 -10.521 8.615 1.00 85.31 184 MET A N 1
ATOM 1452 C CA . MET A 1 184 ? -9.147 -11.572 7.589 1.00 85.31 184 MET A CA 1
ATOM 1453 C C . MET A 1 184 ? -9.221 -11.059 6.128 1.00 85.31 184 MET A C 1
ATOM 1455 O O . MET A 1 184 ? -10.208 -11.329 5.438 1.00 85.31 184 MET A O 1
ATOM 1459 N N . PRO A 1 185 ? -8.189 -10.349 5.624 1.00 84.31 185 PRO A N 1
ATOM 1460 C CA . PRO A 1 185 ? -8.080 -9.979 4.208 1.00 84.31 185 PRO A CA 1
ATOM 1461 C C . PRO A 1 185 ? -8.336 -11.160 3.254 1.00 84.31 185 PRO A C 1
ATOM 1463 O O . PRO A 1 185 ? -7.941 -12.297 3.519 1.00 84.31 185 PRO A O 1
ATOM 1466 N N . THR A 1 186 ? -9.009 -10.904 2.130 1.00 88.38 186 THR A N 1
ATOM 1467 C CA . THR A 1 186 ? -9.329 -11.952 1.146 1.00 88.38 186 THR A CA 1
ATOM 1468 C C . THR A 1 186 ? -8.135 -12.263 0.238 1.00 88.38 186 THR A C 1
ATOM 1470 O O . THR A 1 186 ? -7.229 -11.455 0.059 1.00 88.38 186 THR A O 1
ATOM 1473 N N . VAL A 1 187 ? -8.124 -13.434 -0.405 1.00 89.81 187 VAL A N 1
ATOM 1474 C CA . VAL A 1 187 ? -6.987 -13.839 -1.256 1.00 89.81 187 VAL A CA 1
ATOM 1475 C C . VAL A 1 187 ? -6.761 -12.929 -2.471 1.00 89.81 187 VAL A C 1
ATOM 1477 O O . VAL A 1 187 ? -5.626 -12.792 -2.914 1.00 89.81 187 VAL A O 1
ATOM 1480 N N . VAL A 1 188 ? -7.809 -12.288 -3.005 1.00 92.56 188 VAL A N 1
ATOM 1481 C CA . VAL A 1 188 ? -7.678 -11.284 -4.083 1.00 92.56 188 VAL A CA 1
ATOM 1482 C C . VAL A 1 188 ? -7.209 -9.929 -3.553 1.00 92.56 188 VAL A C 1
ATOM 1484 O O . VAL A 1 188 ? -6.537 -9.180 -4.256 1.00 92.56 188 VAL A O 1
ATOM 1487 N N . HIS A 1 189 ? -7.527 -9.620 -2.299 1.00 91.25 189 HIS A N 1
ATOM 1488 C CA . HIS A 1 189 ? -7.158 -8.365 -1.665 1.00 91.25 189 HIS A CA 1
ATOM 1489 C C . HIS A 1 189 ? -5.643 -8.240 -1.468 1.00 91.25 189 HIS A C 1
ATOM 1491 O O . HIS A 1 189 ? -5.115 -7.144 -1.591 1.00 91.25 189 HIS A O 1
ATOM 1497 N N . ASP A 1 190 ? -4.946 -9.353 -1.226 1.00 92.81 190 ASP A N 1
ATOM 1498 C CA . ASP A 1 190 ? -3.496 -9.370 -0.987 1.00 92.81 190 ASP A CA 1
ATOM 1499 C C . ASP A 1 190 ? -2.664 -9.810 -2.212 1.00 92.81 190 ASP A C 1
ATOM 1501 O O . ASP A 1 190 ? -1.439 -9.902 -2.134 1.00 92.81 190 ASP A O 1
ATOM 1505 N N . CYS A 1 191 ? -3.286 -10.059 -3.374 1.00 95.75 191 CYS A N 1
ATOM 1506 C CA . CYS A 1 191 ? -2.574 -10.567 -4.561 1.00 95.75 191 CYS A CA 1
ATOM 1507 C C . CYS A 1 191 ? -1.524 -9.590 -5.133 1.00 95.75 191 CYS A C 1
ATOM 1509 O O . CYS A 1 191 ? -0.589 -10.010 -5.823 1.00 95.75 191 CYS A O 1
ATOM 1511 N N . HIS A 1 192 ? -1.620 -8.297 -4.800 1.00 96.50 192 HIS A N 1
ATOM 1512 C CA . HIS A 1 192 ? -0.622 -7.285 -5.153 1.00 96.50 192 HIS A CA 1
ATOM 1513 C C . HIS A 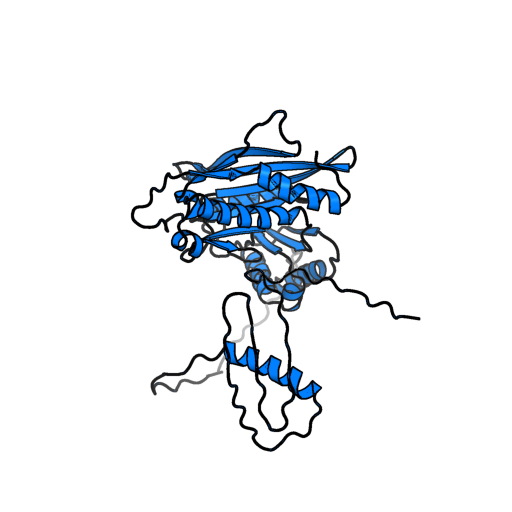1 192 ? 0.720 -7.496 -4.439 1.00 96.50 192 HIS A C 1
ATOM 1515 O O . HIS A 1 192 ? 1.745 -7.057 -4.952 1.00 96.50 192 HIS A O 1
ATOM 1521 N N . GLN A 1 193 ? 0.749 -8.195 -3.298 1.00 96.31 193 GLN A N 1
ATOM 1522 C CA . GLN A 1 193 ? 1.988 -8.505 -2.573 1.00 96.31 193 GLN A CA 1
ATOM 1523 C C . GLN A 1 193 ? 2.895 -9.419 -3.410 1.00 96.31 193 GLN A C 1
ATOM 1525 O O . GLN A 1 193 ? 4.086 -9.150 -3.570 1.00 96.31 193 GLN A O 1
ATOM 1530 N N . GLU A 1 194 ? 2.321 -10.466 -4.013 1.00 96.69 194 GLU A N 1
ATOM 1531 C CA . GLU A 1 194 ? 3.047 -11.343 -4.935 1.00 96.69 194 GLU A CA 1
ATOM 1532 C C . GLU A 1 194 ? 3.439 -10.633 -6.238 1.00 96.69 194 GLU A C 1
ATOM 1534 O O . GLU A 1 194 ? 4.494 -10.926 -6.796 1.00 96.69 194 GLU A O 1
ATOM 1539 N N . TRP A 1 195 ? 2.605 -9.712 -6.731 1.00 98.31 195 TRP A N 1
ATOM 1540 C CA . TRP A 1 195 ? 2.925 -8.899 -7.907 1.00 98.31 195 TRP A CA 1
ATOM 1541 C C . TRP A 1 195 ? 4.156 -8.023 -7.654 1.00 98.31 195 TRP A C 1
ATOM 1543 O O . TRP A 1 195 ? 5.147 -8.161 -8.362 1.00 98.31 195 TRP A O 1
ATOM 1553 N N . LEU A 1 196 ? 4.151 -7.206 -6.598 1.00 98.19 196 LEU A N 1
ATOM 1554 C CA . LEU A 1 196 ? 5.269 -6.317 -6.255 1.00 98.19 196 LEU A CA 1
ATOM 1555 C C . LEU A 1 196 ? 6.555 -7.091 -5.935 1.00 98.19 196 LEU A C 1
ATOM 1557 O O . LEU A 1 196 ? 7.645 -6.637 -6.276 1.00 98.19 196 LEU A O 1
ATOM 1561 N N . SER A 1 197 ? 6.439 -8.270 -5.313 1.00 98.00 197 SER A N 1
ATOM 1562 C CA . SER A 1 197 ? 7.583 -9.158 -5.069 1.00 98.00 197 SER A CA 1
ATOM 1563 C C . SER A 1 197 ? 8.218 -9.652 -6.376 1.00 98.00 197 SER A C 1
ATOM 1565 O O . SER A 1 197 ? 9.446 -9.670 -6.488 1.00 98.00 197 SER A O 1
ATOM 1567 N N . ASN A 1 198 ? 7.395 -9.988 -7.378 1.00 98.19 198 ASN A N 1
ATOM 1568 C CA . ASN A 1 198 ? 7.856 -10.346 -8.720 1.00 98.19 198 ASN A CA 1
ATOM 1569 C C . ASN A 1 198 ? 8.457 -9.138 -9.461 1.00 98.19 198 ASN A C 1
ATOM 1571 O O . ASN A 1 198 ? 9.584 -9.238 -9.928 1.00 98.19 198 ASN A O 1
ATOM 1575 N N . GLU A 1 199 ? 7.784 -7.982 -9.509 1.00 98.44 199 GLU A N 1
ATOM 1576 C CA . GLU A 1 199 ? 8.317 -6.792 -10.201 1.00 98.44 199 GLU A CA 1
ATOM 1577 C C . GLU A 1 199 ? 9.668 -6.342 -9.607 1.00 98.44 199 GLU A C 1
ATOM 1579 O O . GLU A 1 199 ? 10.584 -5.990 -10.345 1.00 98.44 199 GLU A O 1
ATOM 1584 N N . LEU A 1 200 ? 9.845 -6.419 -8.280 1.00 98.25 200 LEU A N 1
ATOM 1585 C CA . LEU A 1 200 ? 11.125 -6.135 -7.612 1.00 98.25 200 LEU A CA 1
ATOM 1586 C C . LEU A 1 200 ? 12.227 -7.172 -7.907 1.00 98.25 200 LEU A C 1
ATOM 1588 O O . LEU A 1 200 ? 13.402 -6.878 -7.674 1.00 98.25 200 LEU A O 1
ATOM 1592 N N . LEU A 1 201 ? 11.881 -8.375 -8.373 1.00 98.06 201 LEU A N 1
ATOM 1593 C CA . LEU A 1 201 ? 12.834 -9.362 -8.887 1.00 98.06 201 LEU A CA 1
ATOM 1594 C C . LEU A 1 201 ? 13.146 -9.083 -10.362 1.00 98.06 201 LEU A C 1
ATOM 1596 O O . LEU A 1 201 ? 14.319 -9.008 -10.728 1.00 98.06 201 LEU A O 1
ATOM 1600 N N . ASP A 1 202 ? 12.120 -8.859 -11.182 1.00 98.50 202 ASP A N 1
ATOM 1601 C CA . ASP A 1 202 ? 12.245 -8.576 -12.615 1.00 98.50 202 ASP A CA 1
ATOM 1602 C C . ASP A 1 202 ? 13.073 -7.300 -12.860 1.00 98.50 202 ASP A C 1
ATOM 1604 O O . ASP A 1 202 ? 13.971 -7.297 -13.702 1.00 98.50 202 ASP A O 1
ATOM 1608 N N . MET A 1 203 ? 12.898 -6.266 -12.026 1.00 98.62 203 MET A N 1
ATOM 1609 C CA . MET A 1 203 ? 13.765 -5.079 -11.961 1.00 98.62 203 MET A CA 1
ATOM 1610 C C . MET A 1 203 ? 15.264 -5.406 -11.816 1.00 98.62 203 MET A C 1
ATOM 1612 O O . MET A 1 203 ? 16.096 -4.682 -12.364 1.00 98.62 203 MET A O 1
ATOM 1616 N N . VAL A 1 204 ? 15.631 -6.457 -11.075 1.00 98.56 204 VAL A N 1
ATOM 1617 C CA . VAL A 1 204 ? 17.033 -6.898 -10.934 1.00 98.56 204 VAL A CA 1
ATOM 1618 C C . VAL A 1 204 ? 17.466 -7.709 -12.153 1.00 98.56 204 VAL A C 1
ATOM 1620 O O . VAL A 1 204 ? 18.570 -7.509 -12.656 1.00 98.56 204 VAL A O 1
ATOM 1623 N N . VAL A 1 205 ? 16.593 -8.583 -12.661 1.00 98.38 205 VAL A N 1
ATOM 1624 C CA . VAL A 1 205 ? 16.859 -9.420 -13.846 1.00 98.38 205 VAL A CA 1
ATOM 1625 C C . VAL A 1 205 ? 17.137 -8.566 -15.089 1.00 98.38 205 VAL A C 1
ATOM 1627 O O . VAL A 1 205 ? 18.052 -8.885 -15.846 1.00 98.38 205 VAL A O 1
ATOM 1630 N N . VAL A 1 206 ? 16.423 -7.449 -15.275 1.00 98.12 206 VAL A N 1
ATOM 1631 C CA . VAL A 1 206 ? 16.665 -6.501 -16.385 1.00 98.12 206 VAL A CA 1
ATOM 1632 C C . VAL A 1 206 ? 17.756 -5.456 -16.092 1.00 98.12 206 VAL A C 1
ATOM 1634 O O . VAL A 1 206 ? 17.977 -4.555 -16.898 1.00 98.12 206 VAL A O 1
ATOM 1637 N N . GLY A 1 207 ? 18.432 -5.531 -14.939 1.00 98.06 207 GLY A N 1
ATOM 1638 C CA . GLY A 1 207 ? 19.503 -4.603 -14.548 1.00 98.06 207 GLY A CA 1
ATOM 1639 C C . GLY A 1 207 ? 19.048 -3.187 -14.160 1.00 98.06 207 GLY A C 1
ATOM 1640 O O . GLY A 1 207 ? 19.888 -2.308 -13.942 1.00 98.06 207 GLY A O 1
ATOM 1641 N N . PHE A 1 208 ? 17.739 -2.940 -14.036 1.00 98.38 208 PHE A N 1
ATOM 1642 C CA . PHE A 1 208 ? 17.212 -1.655 -13.568 1.00 98.38 208 PHE A CA 1
ATOM 1643 C C . PHE A 1 208 ? 17.579 -1.394 -12.097 1.00 98.38 208 PHE A C 1
ATOM 1645 O O . PHE A 1 208 ? 17.932 -0.262 -11.750 1.00 98.38 208 PHE A O 1
ATOM 1652 N N . LEU A 1 209 ? 17.572 -2.433 -11.257 1.00 98.44 209 LEU A N 1
ATOM 1653 C CA . LEU A 1 209 ? 18.168 -2.440 -9.918 1.00 98.44 209 LEU A CA 1
ATOM 1654 C C . LEU A 1 209 ? 19.445 -3.287 -9.910 1.00 98.44 209 LEU A C 1
ATOM 1656 O O . LEU A 1 209 ? 19.465 -4.421 -10.384 1.00 98.44 209 LEU A O 1
ATOM 1660 N N . THR A 1 210 ? 20.499 -2.775 -9.284 1.00 98.06 210 THR A N 1
ATOM 1661 C CA . THR A 1 210 ? 21.621 -3.606 -8.829 1.00 98.06 210 THR A CA 1
ATOM 1662 C C . THR A 1 210 ? 21.210 -4.459 -7.622 1.00 98.06 210 THR A C 1
ATOM 1664 O O . THR A 1 210 ? 20.255 -4.148 -6.909 1.00 98.06 210 THR A O 1
ATOM 1667 N N . VAL A 1 211 ? 21.973 -5.516 -7.322 1.00 97.94 211 VAL A N 1
ATOM 1668 C CA . VAL A 1 211 ? 21.754 -6.343 -6.116 1.00 97.94 211 VAL A CA 1
ATOM 1669 C C . VAL A 1 211 ? 21.908 -5.529 -4.819 1.00 97.94 211 VAL A C 1
ATOM 1671 O O . VAL A 1 211 ? 21.282 -5.863 -3.818 1.00 97.94 211 VAL A O 1
ATOM 1674 N N . ALA A 1 212 ? 22.706 -4.454 -4.829 1.00 97.19 212 ALA A N 1
ATOM 1675 C CA . ALA A 1 212 ? 22.811 -3.521 -3.707 1.00 97.19 212 ALA A CA 1
ATOM 1676 C C . ALA A 1 212 ? 21.541 -2.663 -3.579 1.00 97.19 212 ALA A C 1
ATOM 1678 O O . ALA A 1 212 ? 20.889 -2.707 -2.543 1.00 97.19 212 ALA A O 1
ATOM 1679 N N . GLU A 1 213 ? 21.123 -1.989 -4.656 1.00 97.56 213 GLU A N 1
ATOM 1680 C CA . GLU A 1 213 ? 19.867 -1.222 -4.695 1.00 97.56 213 GLU A CA 1
ATOM 1681 C C . GLU A 1 213 ? 18.649 -2.063 -4.287 1.00 97.56 213 GLU A C 1
ATOM 1683 O O . GLU A 1 213 ? 17.786 -1.580 -3.560 1.00 97.56 213 GLU A O 1
ATOM 1688 N N . ARG A 1 214 ? 18.580 -3.337 -4.698 1.00 97.25 214 ARG A N 1
ATOM 1689 C CA . ARG A 1 214 ? 17.496 -4.234 -4.276 1.00 97.25 214 ARG A CA 1
ATOM 1690 C C . ARG A 1 214 ? 17.525 -4.537 -2.779 1.00 97.25 214 ARG A C 1
ATOM 1692 O O . ARG A 1 214 ? 16.449 -4.718 -2.213 1.00 97.25 214 ARG A O 1
ATOM 1699 N N . LYS A 1 215 ? 18.694 -4.636 -2.141 1.00 96.94 215 LYS A N 1
ATOM 1700 C CA . LYS A 1 215 ? 18.789 -4.953 -0.704 1.00 96.94 215 LYS A CA 1
ATOM 1701 C C . LYS A 1 215 ? 18.246 -3.833 0.177 1.00 96.94 215 LYS A C 1
ATOM 1703 O O . LYS A 1 215 ? 17.593 -4.152 1.157 1.00 96.94 215 LYS A O 1
ATOM 1708 N N . GLU A 1 216 ? 18.432 -2.578 -0.226 1.00 97.25 216 GLU A N 1
ATOM 1709 C CA . GLU A 1 216 ? 17.893 -1.415 0.492 1.00 97.25 216 GLU A CA 1
ATOM 1710 C C . GLU A 1 216 ? 16.367 -1.258 0.351 1.00 97.25 216 GLU A C 1
ATOM 1712 O O . GLU A 1 216 ? 15.785 -0.441 1.051 1.00 97.25 216 GLU A O 1
ATOM 1717 N N . LEU A 1 217 ? 15.699 -1.975 -0.568 1.00 97.62 217 LEU A N 1
ATOM 1718 C CA . LEU A 1 217 ? 14.250 -1.869 -0.785 1.00 97.62 217 LEU A CA 1
ATOM 1719 C C . LEU A 1 217 ? 13.487 -2.997 -0.080 1.00 97.62 217 LEU A C 1
ATOM 1721 O O . LEU A 1 217 ? 13.315 -4.099 -0.618 1.00 97.62 217 LEU A O 1
ATOM 1725 N N . ASN A 1 218 ? 12.932 -2.718 1.098 1.00 97.25 218 ASN A N 1
ATOM 1726 C CA . ASN A 1 218 ? 12.011 -3.650 1.738 1.00 97.25 218 ASN A CA 1
ATOM 1727 C C . ASN A 1 218 ? 10.624 -3.595 1.098 1.00 97.25 218 ASN A C 1
ATOM 1729 O O . ASN A 1 218 ? 9.967 -2.558 1.138 1.00 97.25 218 ASN A O 1
ATOM 1733 N N . LEU A 1 219 ? 10.119 -4.742 0.643 1.00 97.62 219 LEU A N 1
ATOM 1734 C CA . LEU A 1 219 ? 8.677 -4.957 0.544 1.00 97.62 219 LEU A CA 1
ATOM 1735 C C . LEU A 1 219 ? 8.164 -5.291 1.953 1.00 97.62 219 LEU A C 1
ATOM 1737 O O . LEU A 1 219 ? 8.588 -6.286 2.542 1.00 97.62 219 LEU A O 1
ATOM 1741 N N . ARG A 1 220 ? 7.294 -4.446 2.511 1.00 96.00 220 ARG A N 1
ATOM 1742 C CA . ARG A 1 220 ? 6.690 -4.624 3.840 1.00 96.00 220 ARG A CA 1
ATOM 1743 C C . ARG A 1 220 ? 5.181 -4.829 3.718 1.00 96.00 220 ARG A C 1
ATOM 1745 O O . ARG A 1 220 ? 4.534 -4.272 2.835 1.00 96.00 220 ARG A O 1
ATOM 1752 N N . VAL A 1 221 ? 4.646 -5.616 4.645 1.00 92.75 221 VAL A N 1
ATOM 1753 C CA . VAL A 1 221 ? 3.221 -5.882 4.902 1.00 92.75 221 VAL A CA 1
ATOM 1754 C C . VAL A 1 221 ? 3.059 -5.992 6.423 1.00 92.75 221 VAL A C 1
ATOM 1756 O O . VAL A 1 221 ? 4.060 -6.220 7.111 1.00 92.75 221 VAL A O 1
ATOM 1759 N N . GLY A 1 222 ? 1.859 -5.812 6.983 1.00 88.19 222 GLY A N 1
ATOM 1760 C CA . GLY A 1 222 ? 1.656 -5.981 8.435 1.00 88.19 222 GLY A CA 1
ATOM 1761 C C . GLY A 1 222 ? 2.435 -4.986 9.309 1.00 88.19 222 GLY A C 1
ATOM 1762 O O . GLY A 1 222 ? 2.698 -5.255 10.476 1.00 88.19 222 GLY A O 1
ATOM 1763 N N . THR A 1 223 ? 2.910 -3.880 8.729 1.00 92.19 223 THR A N 1
ATOM 1764 C CA . THR A 1 223 ? 3.821 -2.932 9.384 1.00 92.19 223 THR A CA 1
ATOM 1765 C C . THR A 1 223 ? 3.068 -1.647 9.701 1.00 92.19 223 THR A C 1
ATOM 1767 O O . THR A 1 223 ? 2.729 -0.883 8.802 1.00 92.19 223 THR A O 1
ATOM 1770 N N . THR A 1 224 ? 2.802 -1.409 10.984 1.00 95.31 224 THR A N 1
ATOM 1771 C CA . THR A 1 224 ? 2.170 -0.172 11.458 1.00 95.31 224 THR A CA 1
ATOM 1772 C C . THR A 1 224 ? 3.159 0.997 11.412 1.00 95.31 224 THR A C 1
ATOM 1774 O O . THR A 1 224 ? 4.185 0.973 12.091 1.00 95.31 224 THR A O 1
ATOM 1777 N N . PHE A 1 225 ? 2.812 2.054 10.678 1.00 96.94 225 PHE A N 1
ATOM 1778 C CA . PHE A 1 225 ? 3.550 3.316 10.619 1.00 96.94 225 PHE A CA 1
ATOM 1779 C C . PHE A 1 225 ? 2.858 4.419 11.436 1.00 96.94 225 PHE A C 1
ATOM 1781 O O . PHE A 1 225 ? 1.633 4.433 11.599 1.00 96.94 225 PHE A O 1
ATOM 1788 N N . LYS A 1 226 ? 3.665 5.348 11.961 1.00 96.44 226 LYS A N 1
ATOM 1789 C CA . LYS A 1 226 ? 3.280 6.499 12.803 1.00 96.44 226 LYS A CA 1
ATOM 1790 C C . LYS A 1 226 ? 4.210 7.680 12.478 1.00 96.44 226 LYS A C 1
ATOM 1792 O O . LYS A 1 226 ? 5.197 7.504 11.770 1.00 96.44 226 LYS A O 1
ATOM 1797 N N . GLY A 1 227 ? 3.937 8.868 13.024 1.00 95.38 227 GLY A N 1
ATOM 1798 C CA . GLY A 1 227 ? 4.815 10.040 12.852 1.00 95.38 227 GLY A CA 1
ATOM 1799 C C . GLY A 1 227 ? 4.604 10.809 11.542 1.00 95.38 227 GLY A C 1
ATOM 1800 O O . GLY A 1 227 ? 5.526 11.450 11.045 1.00 95.38 227 GLY A O 1
ATOM 1801 N N . PHE A 1 228 ? 3.395 10.742 10.985 1.00 97.75 228 PHE A N 1
ATOM 1802 C CA . PHE A 1 228 ? 2.982 11.533 9.828 1.00 97.75 228 PHE A CA 1
ATOM 1803 C C . PHE A 1 228 ? 2.986 13.043 10.134 1.00 97.75 228 PHE A C 1
ATOM 1805 O O . PHE A 1 228 ? 2.770 13.472 11.269 1.00 97.75 228 PHE A O 1
ATOM 1812 N N . ALA A 1 229 ? 3.206 13.859 9.106 1.00 97.12 229 ALA A N 1
ATOM 1813 C CA . ALA A 1 229 ? 3.160 15.314 9.183 1.00 97.12 229 ALA A CA 1
ATOM 1814 C C . ALA A 1 229 ? 1.723 15.852 9.337 1.00 97.12 229 ALA A C 1
ATOM 1816 O O . ALA A 1 229 ? 0.738 15.160 9.076 1.00 97.12 229 ALA A O 1
ATOM 1817 N N . THR A 1 230 ? 1.603 17.122 9.733 1.00 95.50 230 THR A N 1
ATOM 1818 C CA . THR A 1 230 ? 0.339 17.879 9.766 1.00 95.50 230 THR A CA 1
ATOM 1819 C C . THR A 1 230 ? -0.405 17.773 8.426 1.00 95.50 230 THR A C 1
ATOM 1821 O O . THR A 1 230 ? 0.221 17.982 7.390 1.00 95.50 230 THR A O 1
ATOM 1824 N N . PRO A 1 231 ? -1.726 17.498 8.409 1.00 96.75 231 PRO A N 1
ATOM 1825 C CA . PRO A 1 231 ? -2.652 17.419 9.549 1.00 96.75 231 PRO A CA 1
ATOM 1826 C C . PRO A 1 231 ? -2.783 16.024 10.196 1.00 96.75 231 PRO A C 1
ATOM 1828 O O . PRO A 1 231 ? -3.619 15.829 11.075 1.00 96.75 231 PRO A O 1
ATOM 1831 N N . TYR A 1 232 ? -1.967 15.052 9.795 1.00 98.00 232 TYR A N 1
ATOM 1832 C CA . TYR A 1 232 ? -2.065 13.646 10.195 1.00 98.00 232 TYR A CA 1
ATOM 1833 C C . TYR A 1 232 ? -1.185 13.272 11.403 1.00 98.00 232 TYR A C 1
ATOM 1835 O O . TYR A 1 232 ? -0.891 12.101 11.606 1.00 98.00 232 TYR A O 1
ATOM 1843 N N . THR A 1 233 ? -0.785 14.221 12.254 1.00 96.81 233 THR A N 1
ATOM 1844 C CA . THR A 1 233 ? 0.165 13.978 13.366 1.00 96.81 233 THR A CA 1
ATOM 1845 C C . THR A 1 233 ? -0.282 12.927 14.386 1.00 96.81 233 THR A C 1
ATOM 1847 O O . THR A 1 233 ? 0.559 12.282 15.007 1.00 96.81 233 THR A O 1
ATOM 1850 N N . SER A 1 234 ? -1.591 12.713 14.543 1.00 97.06 234 SER A N 1
ATOM 1851 C CA . SER A 1 234 ? -2.171 11.642 15.372 1.00 97.06 234 SER A CA 1
ATOM 1852 C C . SER A 1 234 ? -2.574 10.394 14.570 1.00 97.06 234 SER A C 1
ATOM 1854 O O . SER A 1 234 ? -3.335 9.570 15.068 1.00 97.06 234 SER A O 1
ATOM 1856 N N . ALA A 1 235 ? -2.122 10.244 13.324 1.00 97.69 235 ALA A N 1
ATOM 1857 C CA . ALA A 1 235 ? -2.428 9.079 12.503 1.00 97.69 235 ALA A CA 1
ATOM 1858 C C . ALA A 1 235 ? -1.562 7.863 12.858 1.00 97.69 235 ALA A C 1
ATOM 1860 O O . ALA A 1 235 ? -0.397 7.976 13.249 1.00 97.69 235 ALA A O 1
ATOM 1861 N N . THR A 1 236 ? -2.150 6.691 12.648 1.00 97.19 236 THR A N 1
ATOM 1862 C CA . THR A 1 236 ? -1.486 5.384 12.676 1.00 97.19 236 THR A CA 1
ATOM 1863 C C . THR A 1 236 ? -2.004 4.626 11.459 1.00 97.19 236 THR A C 1
ATOM 1865 O O . THR A 1 236 ? -3.218 4.551 11.293 1.00 97.19 236 THR A O 1
ATOM 1868 N N . LYS A 1 237 ? -1.149 4.097 10.583 1.00 96.38 237 LYS A N 1
ATOM 1869 C CA . LYS A 1 237 ? -1.603 3.459 9.335 1.00 96.38 237 LYS A CA 1
ATOM 1870 C C . LYS A 1 237 ? -0.755 2.236 9.015 1.00 96.38 237 LYS A C 1
ATOM 1872 O O . LYS A 1 237 ? 0.470 2.280 9.101 1.00 96.38 237 LYS A O 1
ATOM 1877 N N . GLU A 1 238 ? -1.420 1.158 8.632 1.00 95.75 238 GLU A N 1
ATOM 1878 C CA . GLU A 1 238 ? -0.807 -0.067 8.129 1.00 95.75 238 GLU A CA 1
ATOM 1879 C C . GLU A 1 238 ? -1.205 -0.223 6.651 1.00 95.75 238 GLU A C 1
ATOM 1881 O O . GLU A 1 238 ? -2.405 -0.263 6.369 1.00 95.75 238 GLU A O 1
ATOM 1886 N N . PRO A 1 239 ? -0.246 -0.260 5.706 1.00 95.62 239 PRO A N 1
ATOM 1887 C CA . PRO A 1 239 ? -0.541 -0.461 4.295 1.00 95.62 239 PRO A CA 1
ATOM 1888 C C . PRO A 1 239 ? -0.696 -1.946 3.966 1.00 95.62 239 PRO A C 1
ATOM 1890 O O . PRO A 1 239 ? -0.033 -2.809 4.553 1.00 95.62 239 PRO A O 1
ATOM 1893 N N . ASP A 1 240 ? -1.497 -2.249 2.946 1.00 95.50 240 ASP A N 1
ATOM 1894 C CA . ASP A 1 240 ? -1.668 -3.623 2.464 1.00 95.50 240 ASP A CA 1
ATOM 1895 C C . ASP A 1 240 ? -0.413 -4.158 1.762 1.00 95.50 240 ASP A C 1
ATOM 1897 O O . ASP A 1 240 ? -0.194 -5.372 1.712 1.00 95.50 240 ASP A O 1
ATOM 1901 N N . ALA A 1 241 ? 0.404 -3.259 1.207 1.00 97.31 241 ALA A N 1
ATOM 1902 C CA . ALA A 1 241 ? 1.837 -3.442 0.985 1.00 97.31 241 ALA A CA 1
ATOM 1903 C C . ALA A 1 241 ? 2.531 -2.076 0.876 1.00 97.31 241 ALA A C 1
ATOM 1905 O O . ALA A 1 241 ? 1.917 -1.095 0.462 1.00 97.31 241 ALA A O 1
ATOM 1906 N N . CYS A 1 242 ? 3.829 -1.997 1.161 1.00 98.38 242 CYS A N 1
ATOM 1907 C CA . CYS A 1 242 ? 4.620 -0.817 0.810 1.00 98.38 242 CYS A CA 1
ATOM 1908 C C . CYS A 1 242 ? 6.073 -1.154 0.459 1.00 98.38 242 CYS A C 1
ATOM 1910 O O . CYS A 1 242 ? 6.622 -2.153 0.930 1.00 98.38 242 CYS A O 1
ATOM 1912 N N . ILE A 1 243 ? 6.705 -0.285 -0.331 1.00 98.50 243 ILE A N 1
ATOM 1913 C CA . ILE A 1 243 ? 8.149 -0.285 -0.580 1.00 98.50 243 ILE A CA 1
ATOM 1914 C C . ILE A 1 243 ? 8.782 0.751 0.355 1.00 98.50 243 ILE A C 1
ATOM 1916 O O . ILE A 1 243 ? 8.423 1.929 0.330 1.00 98.50 243 ILE A O 1
ATOM 1920 N N . LEU A 1 244 ? 9.701 0.289 1.200 1.00 98.25 244 LEU A N 1
ATOM 1921 C CA . LEU A 1 244 ? 10.372 1.071 2.234 1.00 98.25 244 LEU A CA 1
ATOM 1922 C C . LEU A 1 244 ? 11.896 0.957 2.072 1.00 98.25 244 LEU A C 1
ATOM 1924 O O . LEU A 1 244 ? 12.446 -0.108 2.378 1.00 98.25 244 LEU A O 1
ATOM 1928 N N . PRO A 1 245 ? 12.579 2.029 1.633 1.00 97.56 245 PRO A N 1
ATOM 1929 C CA . PRO A 1 245 ? 14.029 2.132 1.723 1.00 97.56 245 PRO A CA 1
ATOM 1930 C C . PRO A 1 245 ? 14.513 1.995 3.176 1.00 97.56 245 PRO A C 1
ATOM 1932 O O . PRO A 1 245 ? 13.974 2.671 4.052 1.00 97.56 245 PRO A O 1
ATOM 1935 N N . ASP A 1 246 ? 15.523 1.157 3.433 1.00 93.19 246 ASP A N 1
ATOM 1936 C CA . ASP A 1 246 ? 16.027 0.783 4.776 1.00 93.19 246 ASP A CA 1
ATOM 1937 C C . ASP A 1 246 ? 16.313 1.964 5.725 1.00 93.19 246 ASP A C 1
ATOM 1939 O O . ASP A 1 246 ? 16.232 1.830 6.945 1.00 93.19 246 ASP A O 1
ATOM 1943 N N . THR A 1 247 ? 16.642 3.129 5.167 1.00 92.88 247 THR A N 1
ATOM 1944 C CA . THR A 1 247 ? 17.045 4.341 5.894 1.00 92.88 247 THR A CA 1
ATOM 1945 C C . THR A 1 247 ? 15.925 5.367 6.109 1.00 92.88 247 THR A C 1
ATOM 1947 O O . THR A 1 247 ? 16.181 6.417 6.701 1.00 92.88 247 THR A O 1
ATOM 1950 N N . LEU A 1 248 ? 14.691 5.097 5.664 1.00 96.19 248 LEU A N 1
ATOM 1951 C CA . LEU A 1 248 ? 13.549 6.014 5.801 1.00 96.19 248 LEU A CA 1
ATOM 1952 C C . LEU A 1 248 ? 12.555 5.567 6.894 1.00 96.19 248 LEU A C 1
ATOM 1954 O O . LEU A 1 248 ? 12.346 4.371 7.088 1.00 96.19 248 LEU A O 1
ATOM 1958 N N . PRO A 1 249 ? 11.885 6.506 7.596 1.00 95.81 249 PRO A N 1
ATOM 1959 C CA . PRO A 1 249 ? 10.900 6.180 8.635 1.00 95.81 249 PRO A CA 1
ATOM 1960 C C . PRO A 1 249 ? 9.502 5.845 8.083 1.00 95.81 249 PRO A C 1
ATOM 1962 O O . PRO A 1 249 ? 8.673 5.289 8.799 1.00 95.81 249 PRO A O 1
ATOM 1965 N N . LEU A 1 250 ? 9.224 6.213 6.829 1.00 97.75 250 LEU A N 1
ATOM 1966 C CA . LEU A 1 250 ? 7.956 6.023 6.124 1.00 97.75 250 LEU A CA 1
ATOM 1967 C C . LEU A 1 250 ? 8.252 5.573 4.680 1.00 97.75 250 LEU A C 1
ATOM 1969 O O . LEU A 1 250 ? 9.281 5.979 4.127 1.00 97.75 250 LEU A O 1
ATOM 1973 N N . PRO A 1 251 ? 7.380 4.756 4.058 1.00 98.25 251 PRO A N 1
ATOM 1974 C CA . PRO A 1 251 ? 7.615 4.205 2.724 1.00 98.25 251 PRO A CA 1
ATOM 1975 C C . PRO A 1 251 ? 7.688 5.278 1.633 1.00 98.25 251 PRO A C 1
ATOM 1977 O O . PRO A 1 251 ? 7.219 6.400 1.811 1.00 98.25 251 PRO A O 1
ATOM 1980 N N . THR A 1 252 ? 8.246 4.905 0.482 1.00 98.69 252 THR A N 1
ATOM 1981 C CA . THR A 1 252 ? 8.240 5.718 -0.747 1.00 98.69 252 THR A CA 1
ATOM 1982 C C . THR A 1 252 ? 7.058 5.377 -1.648 1.00 98.69 252 THR A C 1
ATOM 1984 O O . THR A 1 252 ? 6.468 6.268 -2.258 1.00 98.69 252 THR A O 1
ATOM 1987 N N . VAL A 1 253 ? 6.657 4.103 -1.671 1.00 98.69 253 VAL A N 1
ATOM 1988 C CA . VAL A 1 253 ? 5.461 3.617 -2.369 1.00 98.69 253 VAL A CA 1
ATOM 1989 C C . VAL A 1 253 ? 4.560 2.905 -1.369 1.00 98.69 253 VAL A C 1
ATOM 1991 O O . VAL A 1 253 ? 4.976 1.904 -0.786 1.00 98.69 253 VAL A O 1
ATOM 1994 N N . ALA A 1 254 ? 3.328 3.375 -1.190 1.00 98.56 254 ALA A N 1
ATOM 1995 C CA . ALA A 1 254 ? 2.297 2.665 -0.429 1.00 98.56 254 ALA A CA 1
ATOM 1996 C C . ALA A 1 254 ? 1.236 2.063 -1.364 1.00 98.56 254 ALA A C 1
ATOM 1998 O O . ALA A 1 254 ? 0.996 2.569 -2.463 1.00 98.56 254 ALA A O 1
ATOM 1999 N N . VAL A 1 255 ? 0.607 0.970 -0.936 1.00 98.31 255 VAL A N 1
ATOM 2000 C CA . VAL A 1 255 ? -0.436 0.262 -1.685 1.00 98.31 255 VAL A CA 1
ATOM 2001 C C . VAL A 1 255 ? -1.601 -0.041 -0.756 1.00 98.31 255 VAL A C 1
ATOM 2003 O O . VAL A 1 255 ? -1.420 -0.657 0.296 1.00 98.31 255 VAL A O 1
ATOM 2006 N N . GLU A 1 256 ? -2.789 0.381 -1.176 1.00 97.50 256 GLU A N 1
ATOM 2007 C CA . GLU A 1 256 ? -4.056 0.142 -0.486 1.00 97.50 256 GLU A CA 1
ATOM 2008 C C . GLU A 1 256 ? -4.995 -0.599 -1.436 1.00 97.50 256 GLU A C 1
ATOM 2010 O O . GLU A 1 256 ? -5.210 -0.162 -2.574 1.00 97.50 256 GLU A O 1
ATOM 2015 N N . THR A 1 257 ? -5.573 -1.702 -0.967 1.00 95.06 257 THR A N 1
ATOM 2016 C CA . THR A 1 257 ? -6.518 -2.506 -1.74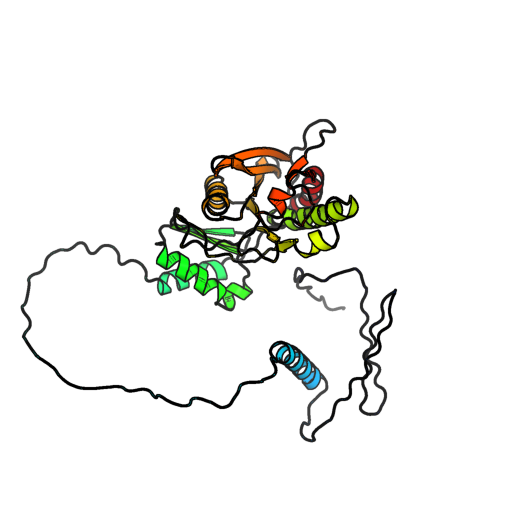0 1.00 95.06 257 THR A CA 1
ATOM 2017 C C . THR A 1 257 ? -7.907 -2.434 -1.114 1.00 95.06 257 THR A C 1
ATOM 2019 O O . THR A 1 257 ? -8.085 -2.611 0.086 1.00 95.06 257 THR A O 1
ATOM 2022 N N . GLY A 1 258 ? -8.930 -2.204 -1.937 1.00 92.12 258 GLY A N 1
ATOM 2023 C CA . GLY A 1 258 ? -10.331 -2.268 -1.527 1.00 92.12 258 GLY A CA 1
ATOM 2024 C C . GLY A 1 258 ? -11.070 -3.424 -2.188 1.00 92.12 258 GLY A C 1
ATOM 2025 O O . GLY A 1 258 ? -11.068 -3.550 -3.412 1.00 92.12 258 GLY A O 1
ATOM 2026 N N . TRP A 1 259 ? -11.751 -4.237 -1.378 1.00 86.75 259 TRP A N 1
ATOM 2027 C CA . TRP A 1 259 ? -12.728 -5.235 -1.840 1.00 86.75 259 TRP A CA 1
ATOM 2028 C C . TRP A 1 259 ? -14.155 -4.861 -1.413 1.00 86.75 259 TRP A C 1
ATOM 2030 O O . TRP A 1 259 ? -15.042 -4.690 -2.247 1.00 86.75 259 TRP A O 1
ATOM 2040 N N . SER A 1 260 ? -14.357 -4.711 -0.103 1.00 77.81 260 SER A N 1
ATOM 2041 C CA . SER A 1 260 ? -15.592 -4.233 0.538 1.00 77.81 260 SER A CA 1
ATOM 2042 C C . SER A 1 260 ? -15.564 -2.729 0.837 1.00 77.81 260 SER A C 1
ATOM 2044 O O . SER A 1 260 ? -16.589 -2.146 1.185 1.00 77.81 260 SER A O 1
ATOM 2046 N N . GLU A 1 261 ? -14.395 -2.103 0.715 1.00 83.06 261 GLU A N 1
ATOM 2047 C CA . GLU A 1 261 ? -14.162 -0.722 1.113 1.00 83.06 261 GLU A CA 1
ATOM 2048 C C . GLU A 1 261 ? -14.830 0.306 0.184 1.00 83.06 261 GLU A C 1
ATOM 2050 O O . GLU A 1 261 ? -14.874 0.160 -1.040 1.00 83.06 261 GLU A O 1
ATOM 2055 N N . SER A 1 262 ? -15.335 1.392 0.776 1.00 85.56 262 SER A N 1
ATOM 2056 C CA . SER A 1 262 ? -15.926 2.499 0.032 1.00 85.56 262 SER A CA 1
ATOM 2057 C C . SER A 1 262 ? -14.850 3.381 -0.612 1.00 85.56 262 SER A C 1
ATOM 2059 O O . SER A 1 262 ? -13.818 3.688 -0.018 1.00 85.56 262 SER A O 1
ATOM 2061 N N . TRP A 1 263 ? -15.116 3.856 -1.831 1.00 88.38 263 TRP A N 1
ATOM 2062 C CA . TRP A 1 263 ? -14.181 4.713 -2.571 1.00 88.38 263 TRP A CA 1
ATOM 2063 C C . TRP A 1 263 ? -13.713 5.966 -1.796 1.00 88.38 263 TRP A C 1
ATOM 2065 O O . TRP A 1 263 ? -12.527 6.285 -1.883 1.00 88.38 263 TRP A O 1
ATOM 2075 N N . PRO A 1 264 ? -14.554 6.654 -0.990 1.00 92.50 264 PRO A N 1
ATOM 2076 C CA . PRO A 1 264 ? -14.088 7.756 -0.149 1.00 92.50 264 PRO A CA 1
ATOM 2077 C C . PRO A 1 264 ? -13.041 7.357 0.903 1.00 92.50 264 PRO A C 1
ATOM 2079 O O . PRO A 1 264 ? -12.173 8.174 1.201 1.00 92.50 264 PRO A O 1
ATOM 2082 N N . ARG A 1 265 ? -13.082 6.128 1.447 1.00 90.31 265 ARG A N 1
ATOM 2083 C CA . ARG A 1 265 ? -12.125 5.682 2.477 1.00 90.31 265 ARG A CA 1
ATOM 2084 C C . ARG A 1 265 ? -10.743 5.390 1.870 1.00 90.31 265 ARG A C 1
ATOM 2086 O O . ARG A 1 265 ? -9.768 5.966 2.342 1.00 90.31 265 ARG A O 1
ATOM 2093 N N . LEU A 1 266 ? -10.683 4.709 0.718 1.00 92.69 266 LEU A N 1
ATOM 2094 C CA . LEU A 1 266 ? -9.437 4.536 -0.054 1.00 92.69 266 LEU A CA 1
ATOM 2095 C C . LEU A 1 266 ? -8.801 5.880 -0.453 1.00 92.69 266 LEU A C 1
ATOM 2097 O O . LEU A 1 266 ? -7.580 6.029 -0.438 1.00 92.69 266 LEU A O 1
ATOM 2101 N N . ASN A 1 267 ? -9.619 6.884 -0.794 1.00 95.50 267 ASN A N 1
ATOM 2102 C CA . ASN A 1 267 ? -9.109 8.225 -1.087 1.00 95.50 267 ASN A CA 1
ATOM 2103 C C . ASN A 1 267 ? -8.545 8.916 0.165 1.00 95.50 267 ASN A C 1
ATOM 2105 O O . ASN A 1 267 ? -7.480 9.521 0.079 1.00 95.50 267 ASN A O 1
ATOM 2109 N N . ALA A 1 268 ? -9.205 8.784 1.320 1.00 96.38 268 ALA A N 1
ATOM 2110 C CA . ALA A 1 268 ? -8.706 9.321 2.585 1.00 96.38 268 ALA A CA 1
ATOM 2111 C C . ALA A 1 268 ? -7.393 8.653 3.040 1.00 96.38 268 ALA A C 1
ATOM 2113 O O . ALA A 1 268 ? -6.545 9.330 3.620 1.00 96.38 268 ALA A O 1
ATOM 2114 N N . ASP A 1 269 ? -7.193 7.365 2.745 1.00 96.44 269 ASP A N 1
ATOM 2115 C CA . ASP A 1 269 ? -5.929 6.667 3.012 1.00 96.44 269 ASP A CA 1
ATOM 2116 C C . ASP A 1 269 ? -4.811 7.090 2.040 1.00 96.44 269 ASP A C 1
ATOM 2118 O O . ASP A 1 269 ? -3.689 7.345 2.478 1.00 96.44 269 ASP A O 1
ATOM 2122 N N . LYS A 1 270 ? -5.113 7.302 0.749 1.00 97.38 270 LYS A N 1
ATOM 2123 C CA . LYS A 1 270 ? -4.202 7.988 -0.196 1.00 97.38 270 LYS A CA 1
ATOM 2124 C C . LYS A 1 270 ? -3.769 9.361 0.324 1.00 97.38 270 LYS A C 1
ATOM 2126 O O . LYS A 1 270 ? -2.590 9.696 0.227 1.00 97.38 270 LYS A O 1
ATOM 2131 N N . ASP A 1 271 ? -4.702 10.167 0.830 1.00 97.94 271 ASP A N 1
ATOM 2132 C CA . ASP A 1 271 ? -4.394 11.521 1.304 1.00 97.94 271 ASP A CA 1
ATOM 2133 C C . ASP A 1 271 ? -3.620 11.519 2.627 1.00 97.94 271 ASP A C 1
ATOM 2135 O O . ASP A 1 271 ? -2.721 12.341 2.797 1.00 97.94 271 ASP A O 1
ATOM 2139 N N . LEU A 1 272 ? -3.880 10.559 3.520 1.00 98.19 272 LEU A N 1
ATOM 2140 C CA . LEU A 1 272 ? -3.045 10.299 4.697 1.00 98.19 272 LEU A CA 1
ATOM 2141 C C . LEU A 1 272 ? -1.606 9.973 4.275 1.00 98.19 272 LEU A C 1
ATOM 2143 O O . LEU A 1 272 ? -0.665 10.594 4.775 1.00 98.19 272 LEU A O 1
ATOM 2147 N N . TRP A 1 273 ? -1.430 9.059 3.317 1.00 98.44 273 TRP A N 1
ATOM 2148 C CA . TRP A 1 273 ? -0.109 8.677 2.818 1.00 98.44 273 TRP A CA 1
ATOM 2149 C C . TRP A 1 273 ? 0.622 9.812 2.101 1.00 98.44 273 TRP A C 1
ATOM 2151 O O . TRP A 1 273 ? 1.770 10.076 2.436 1.00 98.44 273 TRP A O 1
ATOM 2161 N N . LEU A 1 274 ? 0.007 10.504 1.138 1.00 98.31 274 LEU A N 1
ATOM 2162 C CA . LEU A 1 274 ? 0.726 11.508 0.344 1.00 98.31 274 LEU A CA 1
ATOM 2163 C C . LEU A 1 274 ? 0.883 12.851 1.068 1.00 98.31 274 LEU A C 1
ATOM 2165 O O . LEU A 1 274 ? 1.954 13.447 0.979 1.00 98.31 274 LEU A O 1
ATOM 2169 N N . VAL A 1 275 ? -0.130 13.331 1.797 1.00 98.06 275 VAL A N 1
ATOM 2170 C CA . VAL A 1 275 ? -0.040 14.625 2.504 1.00 98.06 275 VAL A CA 1
ATOM 2171 C C . VAL A 1 275 ? 0.659 14.465 3.857 1.00 98.06 275 VAL A C 1
ATOM 2173 O O . VAL A 1 275 ? 1.491 15.293 4.218 1.00 98.06 275 VAL A O 1
ATOM 2176 N N . GLY A 1 276 ? 0.363 13.395 4.602 1.00 97.31 276 GLY A N 1
ATOM 2177 C CA . GLY A 1 276 ? 1.023 13.103 5.879 1.00 97.31 276 GLY A CA 1
ATOM 2178 C C . GLY A 1 276 ? 2.402 12.451 5.728 1.00 97.31 276 GLY A C 1
ATOM 2179 O O . GLY A 1 276 ? 3.282 12.662 6.563 1.00 97.31 276 GLY A O 1
ATOM 2180 N N . GLY A 1 277 ? 2.624 11.653 4.683 1.00 97.06 277 GLY A N 1
ATOM 2181 C CA . GLY A 1 277 ? 3.893 10.970 4.437 1.00 97.06 277 GLY A CA 1
ATOM 2182 C C . GLY A 1 277 ? 4.872 11.831 3.646 1.00 97.06 277 GLY A C 1
ATOM 2183 O O . GLY A 1 277 ? 4.812 11.911 2.417 1.00 97.06 277 GLY A O 1
ATOM 2184 N N . ALA A 1 278 ? 5.825 12.442 4.354 1.00 93.81 278 ALA A N 1
ATOM 2185 C CA . ALA A 1 278 ? 6.838 13.309 3.751 1.00 93.81 278 ALA A CA 1
ATOM 2186 C C . ALA A 1 278 ? 7.680 12.596 2.672 1.00 93.81 278 ALA A C 1
ATOM 2188 O O . ALA A 1 278 ? 7.929 13.181 1.622 1.00 93.81 278 ALA A O 1
ATOM 2189 N N . SER A 1 279 ? 8.059 11.332 2.901 1.00 96.50 279 SER A N 1
ATOM 2190 C CA . SER A 1 279 ? 8.826 10.500 1.960 1.00 96.50 279 SER A CA 1
ATOM 2191 C C . SER A 1 279 ? 7.980 9.698 0.966 1.00 96.50 279 SER A C 1
ATOM 2193 O O . SER A 1 279 ? 8.558 9.041 0.105 1.00 96.50 279 SER A O 1
ATOM 2195 N N . VAL A 1 280 ? 6.643 9.731 1.055 1.00 98.25 280 VAL A N 1
ATOM 2196 C CA . VAL A 1 280 ? 5.781 8.977 0.132 1.00 98.25 280 VAL A CA 1
ATOM 2197 C C . VAL A 1 280 ? 5.713 9.716 -1.201 1.00 98.25 280 VAL A C 1
ATOM 2199 O O . VAL A 1 280 ? 5.190 10.829 -1.285 1.00 98.25 280 VAL A O 1
ATOM 2202 N N . GLU A 1 281 ? 6.236 9.085 -2.242 1.00 98.06 281 GLU A N 1
ATOM 2203 C CA . GLU A 1 281 ? 6.282 9.585 -3.617 1.00 98.06 281 GLU A CA 1
ATOM 2204 C C . GLU A 1 281 ? 5.077 9.074 -4.432 1.00 98.06 281 GLU A C 1
ATOM 2206 O O . GLU A 1 281 ? 4.570 9.778 -5.310 1.00 98.06 281 GLU A O 1
ATOM 2211 N N . LEU A 1 282 ? 4.596 7.858 -4.125 1.00 98.44 282 LEU A N 1
ATOM 2212 C CA . LEU A 1 282 ? 3.475 7.202 -4.806 1.00 98.44 282 LEU A CA 1
ATOM 2213 C C . LEU A 1 282 ? 2.515 6.475 -3.853 1.00 98.44 282 LEU A C 1
ATOM 2215 O O . LEU A 1 282 ? 2.926 5.838 -2.882 1.00 98.44 282 LEU A O 1
ATOM 2219 N N . VAL A 1 283 ? 1.232 6.476 -4.222 1.00 98.75 283 VAL A N 1
ATOM 2220 C CA . VAL A 1 283 ? 0.211 5.554 -3.706 1.00 98.75 283 VAL A CA 1
ATOM 2221 C C . VAL A 1 283 ? -0.441 4.818 -4.873 1.00 98.75 283 VAL A C 1
ATOM 2223 O O . VAL A 1 283 ? -0.936 5.444 -5.813 1.00 98.75 283 VAL A O 1
ATOM 2226 N N . LEU A 1 284 ? -0.475 3.489 -4.792 1.00 98.62 284 LEU A N 1
ATOM 2227 C CA . LEU A 1 284 ? -1.230 2.631 -5.703 1.00 98.62 284 LEU A CA 1
ATOM 2228 C C . LEU A 1 284 ? -2.545 2.231 -5.021 1.00 98.62 284 LEU A C 1
ATOM 2230 O O . LEU A 1 284 ? -2.535 1.471 -4.054 1.00 98.62 284 LEU A O 1
ATOM 2234 N N . LEU A 1 285 ? -3.675 2.746 -5.510 1.00 98.19 285 LEU A N 1
ATOM 2235 C CA . LEU A 1 285 ? -5.003 2.328 -5.053 1.00 98.19 285 LEU A CA 1
ATOM 2236 C C . LEU A 1 285 ? -5.531 1.227 -5.975 1.00 98.19 285 LEU A C 1
ATOM 2238 O O . LEU A 1 285 ? -5.827 1.488 -7.144 1.00 98.19 285 LEU A O 1
ATOM 2242 N N . ILE A 1 286 ? -5.683 0.012 -5.450 1.00 97.75 286 ILE A N 1
ATOM 2243 C CA . ILE A 1 286 ? -6.299 -1.110 -6.166 1.00 97.75 286 ILE A CA 1
ATOM 2244 C C . ILE A 1 286 ? -7.742 -1.253 -5.693 1.00 97.75 286 ILE A C 1
ATOM 2246 O O . ILE A 1 286 ? -8.017 -1.446 -4.511 1.00 97.75 286 ILE A O 1
ATOM 2250 N N . ARG A 1 287 ? -8.692 -1.194 -6.623 1.00 95.75 287 ARG A N 1
ATOM 2251 C CA . ARG A 1 287 ? -10.113 -1.389 -6.339 1.00 95.75 287 ARG A CA 1
ATOM 2252 C C . ARG A 1 287 ? -10.626 -2.625 -7.051 1.00 95.75 287 ARG A C 1
ATOM 2254 O O . ARG A 1 287 ? -10.744 -2.639 -8.273 1.00 95.75 287 ARG A O 1
ATOM 2261 N N . TRP A 1 288 ? -11.059 -3.607 -6.277 1.00 95.69 288 TRP A N 1
ATOM 2262 C CA . TRP A 1 288 ? -11.916 -4.683 -6.757 1.00 95.69 288 TRP A CA 1
ATOM 2263 C C . TRP A 1 288 ? -13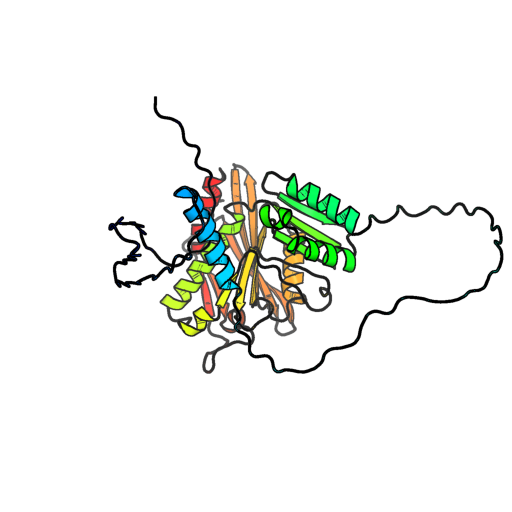.385 -4.284 -6.598 1.00 95.69 288 TRP A C 1
ATOM 2265 O O . TRP A 1 288 ? -13.758 -3.534 -5.695 1.00 95.69 288 TRP A O 1
ATOM 2275 N N . THR A 1 289 ? -14.261 -4.745 -7.486 1.00 94.56 289 THR A N 1
ATOM 2276 C CA . THR A 1 289 ? -15.708 -4.517 -7.360 1.00 94.56 289 THR A CA 1
ATOM 2277 C C . THR A 1 289 ? -16.473 -5.663 -8.010 1.00 94.56 289 THR A C 1
ATOM 2279 O O . THR A 1 289 ? -16.352 -5.915 -9.209 1.00 94.56 289 THR A O 1
ATOM 2282 N N . LYS A 1 290 ? -17.292 -6.360 -7.217 1.00 94.62 290 LYS A N 1
ATOM 2283 C CA . LYS A 1 290 ? -18.210 -7.391 -7.711 1.00 94.62 290 LYS A CA 1
ATOM 2284 C C . LYS A 1 290 ? -19.306 -6.749 -8.569 1.00 94.62 290 LYS A C 1
ATOM 2286 O O . LYS A 1 290 ? -19.957 -5.801 -8.137 1.00 94.62 290 LYS A O 1
ATOM 2291 N N . ILE A 1 291 ? -19.521 -7.294 -9.761 1.00 95.12 291 ILE A N 1
ATOM 2292 C CA . ILE A 1 291 ? -20.527 -6.855 -10.735 1.00 95.12 291 ILE A CA 1
ATOM 2293 C C . ILE A 1 291 ? -21.531 -7.987 -11.034 1.00 95.12 291 ILE A C 1
ATOM 2295 O O . ILE A 1 291 ? -21.506 -9.057 -10.416 1.00 95.12 291 ILE A O 1
ATOM 2299 N N . SER A 1 292 ? -22.466 -7.743 -11.955 1.00 95.38 292 SER A N 1
ATOM 2300 C CA . SER A 1 292 ? -23.490 -8.712 -12.360 1.00 95.38 292 SER A CA 1
ATOM 2301 C C . SER A 1 292 ? -22.893 -10.004 -12.944 1.00 95.38 292 SER A C 1
ATOM 2303 O O . SER A 1 292 ? -21.772 -10.037 -13.450 1.00 95.38 292 SER A O 1
ATOM 2305 N N . GLY A 1 293 ? -23.642 -11.108 -12.838 1.00 94.69 293 GLY A N 1
ATOM 2306 C CA . GLY A 1 293 ? -23.210 -12.420 -13.340 1.00 94.69 293 GLY A CA 1
ATOM 2307 C C . GLY A 1 293 ? -22.066 -13.074 -12.551 1.00 94.69 293 GLY A C 1
ATOM 2308 O O . GLY A 1 293 ? -21.389 -13.941 -13.088 1.00 94.69 293 GLY A O 1
ATOM 2309 N N . GLY A 1 294 ? -21.817 -12.654 -11.303 1.00 95.62 294 GLY A N 1
ATOM 2310 C CA . GLY A 1 294 ? -20.736 -13.212 -10.476 1.00 95.62 294 GLY A CA 1
ATOM 2311 C C . GLY A 1 294 ? -19.331 -12.782 -10.914 1.00 95.62 294 GLY A C 1
ATOM 2312 O O . GLY A 1 294 ? -18.354 -13.434 -10.546 1.00 95.62 294 GLY A O 1
ATOM 2313 N N . ARG A 1 295 ? -19.223 -11.704 -11.700 1.00 97.38 295 ARG A N 1
ATOM 2314 C CA . ARG A 1 295 ? -17.943 -11.188 -12.198 1.00 97.38 295 ARG A CA 1
ATOM 2315 C C . ARG A 1 295 ? -17.304 -10.170 -11.248 1.00 97.38 295 ARG A C 1
ATOM 2317 O O . ARG A 1 295 ? -17.988 -9.581 -10.410 1.00 97.38 295 ARG A O 1
ATOM 2324 N N . VAL A 1 296 ? -15.998 -9.949 -11.384 1.00 97.06 296 VAL A N 1
ATOM 2325 C CA . VAL A 1 296 ? -15.205 -8.984 -10.601 1.00 97.06 296 VAL A CA 1
ATOM 2326 C C . VAL A 1 296 ? -14.478 -8.028 -11.538 1.00 97.06 296 VAL A C 1
ATOM 2328 O O . VAL A 1 296 ? -13.581 -8.432 -12.275 1.00 97.06 296 VAL A O 1
ATOM 2331 N N . LYS A 1 297 ? -14.851 -6.747 -11.472 1.00 96.69 297 LYS A N 1
ATOM 2332 C CA . LYS A 1 297 ? -14.080 -5.644 -12.048 1.00 96.69 297 LYS A CA 1
ATOM 2333 C C . LYS A 1 297 ? -12.861 -5.363 -11.159 1.00 96.69 297 LYS A C 1
ATOM 2335 O O . LYS A 1 297 ? -12.956 -5.500 -9.936 1.00 96.69 297 LYS A O 1
ATOM 2340 N N . GLY A 1 298 ? -11.754 -4.940 -11.759 1.00 97.00 298 GLY A N 1
ATOM 2341 C CA . GLY A 1 298 ? -10.586 -4.412 -11.057 1.00 97.00 298 GLY A CA 1
ATOM 2342 C C . GLY A 1 298 ? -10.087 -3.125 -11.710 1.00 97.00 298 GLY A C 1
ATOM 2343 O O . GLY A 1 298 ? -9.980 -3.080 -12.932 1.00 97.00 298 GLY A O 1
ATOM 2344 N N . ASP A 1 299 ? -9.758 -2.115 -10.912 1.00 96.88 299 ASP A N 1
ATOM 2345 C CA . ASP A 1 299 ? -9.167 -0.839 -11.337 1.00 96.88 299 ASP A CA 1
ATOM 2346 C C . ASP A 1 299 ? -7.903 -0.549 -10.511 1.00 96.88 299 ASP A C 1
ATOM 2348 O O . ASP A 1 299 ? -7.891 -0.778 -9.301 1.00 96.88 299 ASP A O 1
ATOM 2352 N N . LEU A 1 300 ? -6.861 -0.013 -11.146 1.00 97.81 300 LEU A N 1
ATOM 2353 C CA . LEU A 1 300 ? -5.646 0.493 -10.503 1.00 97.81 300 LEU A CA 1
ATOM 2354 C C . LEU A 1 300 ? -5.546 2.002 -10.746 1.00 97.81 300 LEU A C 1
ATOM 2356 O O . LEU A 1 300 ? -5.472 2.441 -11.892 1.00 97.81 300 LEU A O 1
ATOM 2360 N N . HIS A 1 301 ? -5.511 2.794 -9.678 1.00 98.38 301 HIS A N 1
ATOM 2361 C CA . HIS A 1 301 ? -5.262 4.234 -9.734 1.00 98.38 301 HIS A CA 1
ATOM 2362 C C . HIS A 1 301 ? -3.879 4.546 -9.158 1.00 98.38 301 HIS A C 1
ATOM 2364 O O . HIS A 1 301 ? -3.551 4.133 -8.044 1.00 98.38 301 HIS A O 1
ATOM 2370 N N . VAL A 1 302 ? -3.077 5.297 -9.911 1.00 98.62 302 VAL A N 1
ATOM 2371 C CA . VAL A 1 302 ? -1.722 5.706 -9.522 1.00 98.62 302 VAL A CA 1
ATOM 2372 C C . VAL A 1 302 ? -1.772 7.164 -9.095 1.00 98.62 302 VAL A C 1
ATOM 2374 O O . VAL A 1 302 ? -2.108 8.036 -9.898 1.00 98.62 302 VAL A O 1
ATOM 2377 N N . HIS A 1 303 ? -1.433 7.433 -7.841 1.00 98.75 303 HIS A N 1
ATOM 2378 C CA . HIS A 1 303 ? -1.408 8.774 -7.268 1.00 98.75 303 HIS A CA 1
ATOM 2379 C C . HIS A 1 303 ? -0.004 9.155 -6.814 1.00 98.75 303 HIS A C 1
ATOM 2381 O O . HIS A 1 303 ? 0.763 8.304 -6.371 1.00 98.75 303 HIS A O 1
ATOM 2387 N N . GLY A 1 304 ? 0.309 10.444 -6.885 1.00 98.25 304 GLY A N 1
ATOM 2388 C CA . GLY A 1 304 ? 1.579 11.006 -6.433 1.00 98.25 304 GLY A CA 1
ATOM 2389 C C . GLY A 1 304 ? 1.464 12.512 -6.228 1.00 98.25 304 GLY A C 1
ATOM 2390 O O . GLY A 1 304 ? 0.354 13.042 -6.126 1.00 98.25 304 GLY A O 1
ATOM 2391 N N . LYS A 1 305 ? 2.607 13.194 -6.175 1.00 96.62 305 LYS A N 1
ATOM 2392 C CA . LYS A 1 305 ? 2.703 14.652 -6.017 1.00 96.62 305 LYS A CA 1
ATOM 2393 C C . LYS A 1 305 ? 3.056 15.328 -7.344 1.00 96.62 305 LYS A C 1
ATOM 2395 O O . LYS A 1 305 ? 3.869 14.805 -8.105 1.00 96.62 305 LYS A O 1
ATOM 2400 N N . ASP A 1 306 ? 2.463 16.488 -7.614 1.00 94.81 306 ASP A N 1
ATOM 2401 C CA . ASP A 1 306 ? 2.922 17.390 -8.676 1.00 94.81 306 ASP A CA 1
ATOM 2402 C C . ASP A 1 306 ? 4.179 18.187 -8.230 1.00 94.81 306 ASP A C 1
ATOM 2404 O O . ASP A 1 306 ? 4.576 18.110 -7.062 1.00 94.81 306 ASP A O 1
ATOM 2408 N N . PRO A 1 307 ? 4.830 18.974 -9.113 1.00 92.81 307 PRO A N 1
ATOM 2409 C CA . PRO A 1 307 ? 6.006 19.773 -8.744 1.00 92.81 307 PRO A CA 1
ATOM 2410 C C . PRO A 1 307 ? 5.767 20.874 -7.694 1.00 92.81 307 PRO A C 1
ATOM 2412 O O . PRO A 1 307 ? 6.737 21.451 -7.206 1.00 92.81 307 PRO A O 1
ATOM 2415 N N . ALA A 1 308 ? 4.512 21.181 -7.351 1.00 94.56 308 ALA A N 1
ATOM 2416 C CA . ALA A 1 308 ? 4.134 22.093 -6.271 1.00 94.56 308 ALA A CA 1
ATOM 2417 C C . ALA A 1 308 ? 3.736 21.349 -4.975 1.00 94.56 308 ALA A C 1
ATOM 2419 O O . ALA A 1 308 ? 3.426 21.989 -3.970 1.00 94.56 308 ALA A O 1
ATOM 2420 N N . GLY A 1 309 ? 3.779 20.011 -4.974 1.00 92.88 309 GLY A N 1
ATOM 2421 C CA . GLY A 1 309 ? 3.452 19.151 -3.836 1.00 92.88 309 GLY A CA 1
ATOM 2422 C C . GLY A 1 309 ? 1.978 18.746 -3.732 1.00 92.88 309 GLY A C 1
ATOM 2423 O O . GLY A 1 309 ? 1.616 18.064 -2.771 1.00 92.88 309 GLY A O 1
ATOM 2424 N N . ASN A 1 310 ? 1.122 19.121 -4.689 1.00 95.94 310 ASN A N 1
ATOM 2425 C CA . ASN A 1 310 ? -0.301 18.772 -4.654 1.00 95.94 310 ASN A CA 1
ATOM 2426 C C . ASN A 1 310 ? -0.513 17.290 -4.985 1.00 95.94 310 ASN A C 1
ATOM 2428 O O . ASN A 1 310 ? 0.128 16.750 -5.887 1.00 95.94 310 ASN A O 1
ATOM 2432 N N . VAL A 1 311 ? -1.465 16.641 -4.308 1.00 97.69 311 VAL A N 1
ATOM 2433 C CA . VAL A 1 311 ? -1.853 15.257 -4.615 1.00 97.69 311 VAL A CA 1
ATOM 2434 C C . VAL A 1 311 ? -2.620 15.204 -5.934 1.00 97.69 311 VAL A C 1
ATOM 2436 O O . VAL A 1 311 ? -3.691 15.797 -6.064 1.00 97.69 311 VAL A O 1
ATOM 2439 N N . VAL A 1 312 ? -2.101 14.439 -6.892 1.00 98.00 312 VAL A N 1
ATOM 2440 C CA . VAL A 1 312 ? -2.677 14.277 -8.234 1.00 98.00 312 VAL A CA 1
ATOM 2441 C C . VAL A 1 312 ? -2.920 12.807 -8.580 1.00 98.00 312 VAL A C 1
ATOM 2443 O O . VAL A 1 312 ? -2.310 11.895 -8.019 1.00 98.00 312 VAL A O 1
ATOM 2446 N N . LEU A 1 313 ? -3.847 12.568 -9.509 1.00 98.25 313 LEU A N 1
ATOM 2447 C CA . LEU A 1 313 ? -3.992 11.291 -10.208 1.00 98.25 313 LEU A CA 1
ATOM 2448 C C . LEU A 1 313 ? -3.036 11.303 -11.406 1.00 98.25 313 LEU A C 1
ATOM 2450 O O . LEU A 1 313 ? -3.181 12.142 -12.290 1.00 98.25 313 LEU A O 1
ATOM 2454 N N . LEU A 1 314 ? -2.065 10.392 -11.419 1.00 98.12 314 LEU A N 1
ATOM 2455 C CA . LEU A 1 314 ? -1.063 10.275 -12.481 1.00 98.12 314 LEU A CA 1
ATOM 2456 C C . LEU A 1 314 ? -1.532 9.340 -13.604 1.00 98.12 314 LEU A C 1
ATOM 2458 O O . LEU A 1 314 ? -1.273 9.606 -14.773 1.00 98.12 314 LEU A O 1
ATOM 2462 N N . GLN A 1 315 ? -2.222 8.250 -13.253 1.00 97.81 315 GLN A N 1
ATOM 2463 C CA . GLN A 1 315 ? -2.675 7.229 -14.203 1.00 97.81 315 GLN A CA 1
ATOM 2464 C C . GLN A 1 315 ? -3.880 6.454 -13.651 1.00 97.81 315 GLN A C 1
ATOM 2466 O O . GLN A 1 315 ? -4.093 6.376 -12.438 1.00 97.81 315 GLN A O 1
ATOM 2471 N N . THR A 1 316 ? -4.675 5.850 -14.531 1.00 97.25 316 THR A N 1
ATOM 2472 C CA . THR A 1 316 ? -5.703 4.863 -14.170 1.00 97.25 316 THR A CA 1
ATOM 2473 C C . THR A 1 316 ? -5.704 3.741 -15.196 1.00 97.25 316 THR A C 1
ATOM 2475 O O . THR A 1 316 ? -5.800 4.009 -16.389 1.00 97.25 316 THR A O 1
ATOM 2478 N N . GLU A 1 317 ? -5.615 2.499 -14.730 1.00 96.75 317 GLU A N 1
ATOM 2479 C CA . GLU A 1 317 ? -5.547 1.299 -15.561 1.00 96.75 317 GLU A CA 1
ATOM 2480 C C . GLU A 1 317 ? -6.639 0.298 -15.156 1.00 96.75 317 GLU A C 1
ATOM 2482 O O . GLU A 1 317 ? -6.703 -0.093 -13.986 1.00 96.75 317 GLU A O 1
ATOM 2487 N N . PRO A 1 318 ? -7.494 -0.173 -16.083 1.00 96.56 318 PRO A N 1
ATOM 2488 C CA . PRO A 1 318 ? -8.386 -1.290 -15.799 1.00 96.56 318 PRO A CA 1
ATOM 2489 C C . PRO A 1 318 ? -7.565 -2.577 -15.650 1.00 96.56 318 PRO A C 1
ATOM 2491 O O . PRO A 1 318 ? -6.840 -2.978 -16.560 1.00 96.56 318 PRO A O 1
ATOM 2494 N N . ILE A 1 319 ? -7.696 -3.247 -14.507 1.00 97.25 319 ILE A N 1
ATOM 2495 C CA . ILE A 1 319 ? -7.144 -4.589 -14.290 1.00 97.25 319 ILE A CA 1
ATOM 2496 C C . ILE A 1 319 ? -8.094 -5.614 -14.921 1.00 97.25 319 ILE A C 1
ATOM 2498 O O . ILE A 1 319 ? -7.665 -6.438 -15.720 1.00 97.25 319 ILE A O 1
ATOM 2502 N N . PHE A 1 320 ? -9.394 -5.526 -14.619 1.00 97.19 320 PHE A N 1
ATOM 2503 C CA . PHE A 1 320 ? -10.442 -6.313 -15.278 1.00 97.19 320 PHE A CA 1
ATOM 2504 C C . PHE A 1 320 ? -11.665 -5.428 -15.574 1.00 97.19 320 PHE A C 1
ATOM 2506 O O . PHE A 1 320 ? -12.114 -4.733 -14.660 1.00 97.19 320 PHE A O 1
ATOM 2513 N N . PRO A 1 321 ? -12.252 -5.456 -16.786 1.00 95.88 321 PRO A N 1
ATOM 2514 C CA . PRO A 1 321 ? -11.852 -6.281 -17.922 1.00 95.88 321 PRO A CA 1
ATOM 2515 C C . PRO A 1 321 ? -10.489 -5.889 -18.489 1.00 95.88 321 PRO A C 1
ATOM 2517 O O . PRO A 1 321 ? -10.127 -4.714 -18.508 1.00 95.88 321 PRO A O 1
ATOM 2520 N N . ALA A 1 322 ? -9.738 -6.890 -18.950 1.00 94.69 322 ALA A N 1
ATOM 2521 C CA . ALA A 1 322 ? -8.515 -6.639 -19.699 1.00 94.69 322 ALA A CA 1
ATOM 2522 C C . ALA A 1 322 ? -8.872 -5.894 -21.005 1.00 94.69 322 ALA A C 1
ATOM 2524 O O . ALA A 1 322 ? -9.846 -6.283 -21.660 1.00 94.69 322 ALA A O 1
ATOM 2525 N N . PRO A 1 323 ? -8.131 -4.843 -21.404 1.00 91.31 323 PRO A N 1
ATOM 2526 C CA . PRO A 1 323 ? -8.385 -4.137 -22.655 1.00 91.31 323 PRO A CA 1
ATOM 2527 C C . PRO A 1 323 ? -8.368 -5.062 -23.875 1.00 91.31 323 PRO A C 1
ATOM 2529 O O . PRO A 1 323 ? -7.618 -6.036 -23.929 1.00 91.31 323 PRO A O 1
ATOM 2532 N N . ALA A 1 324 ? -9.184 -4.732 -24.875 1.00 86.25 324 ALA A N 1
ATOM 2533 C CA . ALA A 1 324 ? -9.194 -5.448 -26.143 1.00 86.25 324 ALA A CA 1
ATOM 2534 C C . ALA A 1 324 ? -7.926 -5.139 -26.961 1.00 86.25 324 ALA A C 1
ATOM 2536 O O . ALA A 1 324 ? -7.515 -3.985 -27.080 1.00 86.25 324 ALA A O 1
ATOM 2537 N N . GLY A 1 325 ? -7.342 -6.177 -27.565 1.00 77.88 325 GLY A N 1
ATOM 2538 C CA . GLY A 1 325 ? -6.051 -6.097 -28.251 1.00 77.88 325 GLY A CA 1
ATOM 2539 C C . GLY A 1 325 ? -4.858 -6.237 -27.299 1.00 77.88 325 GLY A C 1
ATOM 2540 O O . GLY A 1 325 ? -4.994 -6.178 -26.080 1.00 77.88 325 GLY A O 1
ATOM 2541 N N . ASN A 1 326 ? -3.662 -6.426 -27.859 1.00 74.00 326 ASN A N 1
ATOM 2542 C CA . ASN A 1 326 ? -2.431 -6.671 -27.094 1.00 74.00 326 ASN A CA 1
ATOM 2543 C C . ASN A 1 326 ? -1.840 -5.366 -26.518 1.00 74.00 326 ASN A C 1
ATOM 2545 O O . ASN A 1 326 ? -0.687 -5.022 -26.779 1.00 74.00 326 ASN A O 1
ATOM 2549 N N . VAL A 1 327 ? -2.647 -4.611 -25.769 1.00 83.88 327 VAL A N 1
ATOM 2550 C CA . VAL A 1 327 ? -2.245 -3.345 -25.141 1.00 83.88 327 VAL A CA 1
ATOM 2551 C C . VAL A 1 327 ? -1.321 -3.631 -23.957 1.00 83.88 327 VAL A C 1
ATOM 2553 O O . VAL A 1 327 ? -1.724 -4.256 -22.972 1.00 83.88 327 VAL A O 1
ATOM 2556 N N . ASN A 1 328 ? -0.080 -3.149 -24.037 1.00 88.94 328 ASN A N 1
ATOM 2557 C CA . ASN A 1 328 ? 0.893 -3.265 -22.954 1.00 88.94 328 ASN A CA 1
ATOM 2558 C C . ASN A 1 328 ? 0.613 -2.230 -21.850 1.00 88.94 328 ASN A C 1
ATOM 2560 O O . ASN A 1 328 ? 1.223 -1.163 -21.815 1.00 88.94 328 ASN A O 1
ATOM 2564 N N . GLN A 1 329 ? -0.340 -2.541 -20.971 1.00 95.19 329 GLN A N 1
ATOM 2565 C CA . GLN A 1 329 ? -0.636 -1.737 -19.784 1.00 95.19 329 GLN A CA 1
ATOM 2566 C C . GLN A 1 329 ? 0.506 -1.833 -18.767 1.00 95.19 329 GLN A C 1
ATOM 2568 O O . GLN A 1 329 ? 0.782 -2.911 -18.227 1.00 95.19 329 GLN A O 1
ATOM 2573 N N . VAL A 1 330 ? 1.127 -0.695 -18.469 1.00 97.31 330 VAL A N 1
ATOM 2574 C CA . VAL A 1 330 ? 2.226 -0.583 -17.507 1.00 97.31 330 VAL A CA 1
ATOM 2575 C C . VAL A 1 330 ? 2.077 0.664 -16.647 1.00 97.31 330 VAL A C 1
ATOM 2577 O O . VAL A 1 330 ? 1.599 1.687 -17.134 1.00 97.31 330 VAL A O 1
ATOM 2580 N N . VAL A 1 331 ? 2.527 0.600 -15.394 1.00 98.12 331 VAL A N 1
ATOM 2581 C CA . VAL A 1 331 ? 2.681 1.784 -14.536 1.00 98.12 331 VAL A CA 1
ATOM 2582 C C . VAL A 1 331 ? 4.159 2.190 -14.514 1.00 98.12 331 VAL A C 1
ATOM 2584 O O . VAL A 1 331 ? 4.981 1.413 -14.019 1.00 98.12 331 VAL A O 1
ATOM 2587 N N . PRO A 1 332 ? 4.530 3.373 -15.039 1.00 98.06 332 PRO A N 1
ATOM 2588 C CA . PRO A 1 332 ? 5.900 3.852 -14.995 1.00 98.06 332 PRO A CA 1
ATOM 2589 C C . PRO A 1 332 ? 6.241 4.303 -13.573 1.00 98.06 332 PRO A C 1
ATOM 2591 O O . PRO A 1 332 ? 5.549 5.134 -12.982 1.00 98.06 332 PRO A O 1
ATOM 2594 N N . ILE A 1 333 ? 7.336 3.778 -13.032 1.00 98.12 333 ILE A N 1
ATOM 2595 C CA . ILE A 1 333 ? 7.893 4.178 -11.744 1.00 98.12 333 ILE A CA 1
ATOM 2596 C C . ILE A 1 333 ? 9.355 4.590 -11.916 1.00 98.12 333 ILE A C 1
ATOM 2598 O O . ILE A 1 333 ? 10.183 3.838 -12.432 1.00 98.12 333 ILE A O 1
ATOM 2602 N N . SER A 1 334 ? 9.674 5.814 -11.502 1.00 98.25 334 SER A N 1
ATOM 2603 C CA . SER A 1 334 ? 11.041 6.333 -11.550 1.00 98.25 334 SER A CA 1
ATOM 2604 C C . SER A 1 334 ? 11.896 5.830 -10.384 1.00 98.25 334 SER A C 1
ATOM 2606 O O . SER A 1 334 ? 11.391 5.525 -9.299 1.00 98.25 334 SER A O 1
ATOM 2608 N N . ARG A 1 335 ? 13.223 5.825 -10.559 1.00 98.00 335 ARG A N 1
ATOM 2609 C CA . ARG A 1 335 ? 14.178 5.552 -9.473 1.00 98.00 335 ARG A CA 1
ATOM 2610 C C . ARG A 1 335 ? 13.989 6.519 -8.298 1.00 98.00 335 ARG A C 1
ATOM 2612 O O . ARG A 1 335 ? 14.082 6.091 -7.151 1.00 98.00 335 ARG A O 1
ATOM 2619 N N . ARG A 1 336 ? 13.640 7.787 -8.560 1.00 97.31 336 ARG A N 1
ATOM 2620 C CA . ARG A 1 336 ? 13.227 8.741 -7.516 1.00 97.31 336 ARG A CA 1
ATOM 2621 C C . ARG A 1 336 ? 12.006 8.255 -6.735 1.00 97.31 336 ARG A C 1
ATOM 2623 O O . ARG A 1 336 ? 12.052 8.267 -5.516 1.00 97.31 336 ARG A O 1
ATOM 2630 N N . GLN A 1 337 ? 10.955 7.779 -7.399 1.00 97.75 337 GLN A N 1
ATOM 2631 C CA . GLN A 1 337 ? 9.749 7.294 -6.712 1.00 97.75 337 GLN A CA 1
ATOM 2632 C C . GLN A 1 337 ? 9.971 5.997 -5.915 1.00 97.75 337 GLN A C 1
ATOM 2634 O O . GLN A 1 337 ? 9.243 5.746 -4.961 1.00 97.75 337 GLN A O 1
ATOM 2639 N N . LEU A 1 338 ? 10.978 5.185 -6.261 1.00 97.69 338 LEU A N 1
ATOM 2640 C CA . LEU A 1 338 ? 11.361 4.003 -5.474 1.00 97.69 338 LEU A CA 1
ATOM 2641 C C . LEU A 1 338 ? 12.215 4.344 -4.245 1.00 97.69 338 LEU A C 1
ATOM 2643 O O . LEU A 1 338 ? 11.993 3.772 -3.180 1.00 97.69 338 LEU A O 1
ATOM 2647 N N . PHE A 1 339 ? 13.184 5.253 -4.375 1.00 97.94 339 PHE A N 1
ATOM 2648 C CA . PHE A 1 339 ? 14.193 5.512 -3.336 1.00 97.94 339 PHE A CA 1
ATOM 2649 C C . PHE A 1 339 ? 13.996 6.822 -2.555 1.00 97.94 339 PHE A C 1
ATOM 2651 O O . PHE A 1 339 ? 14.619 6.999 -1.509 1.00 97.94 339 PHE A O 1
ATOM 2658 N N . GLY A 1 340 ? 13.158 7.745 -3.032 1.00 95.75 340 GLY A N 1
ATOM 2659 C CA . GLY A 1 340 ? 12.984 9.077 -2.453 1.00 95.75 340 GLY A CA 1
ATOM 2660 C C . GLY A 1 340 ? 14.297 9.864 -2.467 1.00 95.75 340 GLY A C 1
ATOM 2661 O O . GLY A 1 340 ? 14.867 10.146 -3.524 1.00 95.75 340 GLY A O 1
ATOM 2662 N N . SER A 1 341 ? 14.810 10.189 -1.279 1.00 94.38 341 SER A N 1
ATOM 2663 C CA . SER A 1 341 ? 16.136 10.787 -1.079 1.00 94.38 341 SER A CA 1
ATOM 2664 C C . SER A 1 341 ? 17.293 9.776 -1.099 1.00 94.38 341 SER A C 1
ATOM 2666 O O . SER A 1 341 ? 18.438 10.182 -1.290 1.00 94.38 341 SER A O 1
ATOM 2668 N N . CYS A 1 342 ? 17.031 8.475 -0.945 1.00 95.38 342 CYS A N 1
ATOM 2669 C CA . CYS A 1 342 ? 18.048 7.432 -0.750 1.00 95.38 342 CYS A CA 1
ATOM 2670 C C . CYS A 1 342 ? 18.579 6.841 -2.072 1.00 95.38 342 CYS A C 1
ATOM 2672 O O . CYS A 1 342 ? 18.838 5.642 -2.179 1.00 95.38 342 CYS A O 1
ATOM 2674 N N . ILE A 1 343 ? 18.706 7.674 -3.108 1.00 95.94 343 ILE A N 1
ATOM 2675 C CA . ILE A 1 343 ? 19.180 7.263 -4.436 1.00 95.94 343 ILE A CA 1
ATOM 2676 C C . ILE A 1 343 ? 20.695 7.029 -4.388 1.00 95.94 343 ILE A C 1
ATOM 2678 O O . ILE A 1 343 ? 21.454 7.871 -3.909 1.00 95.94 343 ILE A O 1
ATOM 2682 N N . PHE A 1 344 ? 21.143 5.894 -4.926 1.00 95.75 344 PHE A N 1
ATOM 2683 C CA . PHE A 1 344 ? 22.558 5.523 -4.953 1.00 95.75 344 PHE A CA 1
ATOM 2684 C C . PHE A 1 344 ? 23.410 6.525 -5.767 1.00 95.75 344 PHE A C 1
ATOM 2686 O O . PHE A 1 344 ? 22.980 6.959 -6.842 1.00 95.75 344 PHE A O 1
ATOM 2693 N N . PRO A 1 345 ? 24.640 6.857 -5.320 1.00 95.69 345 PRO A N 1
ATOM 2694 C CA . PRO A 1 345 ? 25.540 7.749 -6.050 1.00 95.69 345 PRO A CA 1
ATOM 2695 C C . PRO A 1 345 ? 25.763 7.322 -7.506 1.00 95.69 345 PRO A C 1
ATOM 2697 O O . PRO A 1 345 ? 25.952 6.145 -7.804 1.00 95.69 345 PRO A O 1
ATOM 2700 N N . GLY A 1 346 ? 25.744 8.293 -8.423 1.00 95.56 346 GLY A N 1
ATOM 2701 C CA . GLY A 1 346 ? 25.927 8.057 -9.860 1.00 95.56 346 GLY A CA 1
ATOM 2702 C C . GLY A 1 346 ? 24.722 7.441 -10.586 1.00 95.56 346 GLY A C 1
ATOM 2703 O O . GLY A 1 346 ? 24.801 7.235 -11.795 1.00 95.56 346 GLY A O 1
ATOM 2704 N N . ARG A 1 347 ? 23.603 7.163 -9.901 1.00 96.81 347 ARG A N 1
ATOM 2705 C CA . ARG A 1 347 ? 22.361 6.693 -10.536 1.00 96.81 347 ARG A CA 1
ATOM 2706 C C . ARG A 1 347 ? 21.468 7.870 -10.920 1.00 96.81 347 ARG A C 1
ATOM 2708 O O . ARG A 1 347 ? 21.355 8.849 -10.186 1.00 96.81 347 ARG A O 1
ATOM 2715 N N . ASN A 1 348 ? 20.809 7.766 -12.070 1.00 97.62 348 ASN A N 1
ATOM 2716 C CA . ASN A 1 348 ? 19.902 8.799 -12.553 1.00 97.62 348 ASN A CA 1
ATOM 2717 C C . ASN A 1 348 ? 18.545 8.700 -11.818 1.00 97.62 348 ASN A C 1
ATOM 2719 O O . ASN A 1 348 ? 17.908 7.644 -11.863 1.00 97.62 348 ASN A O 1
ATOM 2723 N N . PRO A 1 349 ? 18.057 9.776 -11.167 1.00 97.50 349 PRO A N 1
ATOM 2724 C CA . PRO A 1 349 ? 16.749 9.777 -10.505 1.00 97.50 349 PRO A CA 1
ATOM 2725 C C . PRO A 1 349 ? 15.578 9.573 -11.479 1.00 97.50 349 PRO A C 1
ATOM 2727 O O . PRO A 1 349 ? 14.518 9.111 -11.060 1.00 97.50 349 PRO A O 1
ATOM 2730 N N . GLY A 1 350 ? 15.763 9.926 -12.756 1.00 98.00 350 GLY A N 1
ATOM 2731 C CA . GLY A 1 350 ? 14.758 9.829 -13.813 1.00 98.00 350 GLY A CA 1
ATOM 2732 C C . GLY A 1 350 ? 14.738 8.506 -14.583 1.00 98.00 350 GLY A C 1
ATOM 2733 O O . GLY A 1 350 ? 14.010 8.422 -15.566 1.00 98.00 350 GLY A O 1
ATOM 2734 N N . ASP A 1 351 ? 15.516 7.487 -14.193 1.00 98.25 351 ASP A N 1
ATOM 2735 C CA . ASP A 1 351 ? 15.390 6.154 -14.802 1.00 98.25 351 ASP A CA 1
ATOM 2736 C C . ASP A 1 351 ? 13.997 5.586 -14.501 1.00 98.25 351 ASP A C 1
ATOM 2738 O O . ASP A 1 351 ? 13.602 5.565 -13.335 1.00 98.25 351 ASP A O 1
ATOM 2742 N N . ILE A 1 352 ? 13.280 5.086 -15.510 1.00 98.50 352 ILE A N 1
ATOM 2743 C CA . ILE A 1 352 ? 11.931 4.515 -15.363 1.00 98.50 352 ILE A CA 1
ATOM 2744 C C . ILE A 1 352 ? 11.974 2.992 -15.522 1.00 98.50 352 ILE A C 1
ATOM 2746 O O . ILE A 1 352 ? 12.560 2.478 -16.475 1.00 98.50 352 ILE A O 1
ATOM 2750 N N . TYR A 1 353 ? 11.296 2.284 -14.618 1.00 98.56 353 TYR A N 1
ATOM 2751 C CA . TYR A 1 353 ? 10.843 0.907 -14.815 1.00 98.56 353 TYR A CA 1
ATOM 2752 C C . TYR A 1 353 ? 9.324 0.894 -15.034 1.00 98.56 353 TYR A C 1
ATOM 2754 O O . TYR A 1 353 ? 8.614 1.761 -14.534 1.00 98.56 353 TYR A O 1
ATOM 2762 N N . ASN A 1 354 ? 8.817 -0.091 -15.771 1.00 98.38 354 ASN A N 1
ATOM 2763 C CA . ASN A 1 354 ? 7.411 -0.195 -16.154 1.00 98.38 354 ASN A CA 1
ATOM 2764 C C . ASN A 1 354 ? 6.767 -1.416 -15.477 1.00 98.38 354 ASN A C 1
ATOM 2766 O O . ASN A 1 354 ? 6.897 -2.531 -15.976 1.00 98.38 354 ASN A O 1
ATOM 2770 N N . LEU A 1 355 ? 6.073 -1.200 -14.353 1.00 98.38 355 LEU A N 1
ATOM 2771 C CA . LEU A 1 355 ? 5.381 -2.250 -13.593 1.00 98.38 355 LEU A CA 1
ATOM 2772 C C . LEU A 1 355 ? 4.267 -2.875 -14.445 1.00 98.38 355 LEU A C 1
ATOM 2774 O O . LEU A 1 355 ? 3.384 -2.157 -14.923 1.00 98.38 355 LEU A O 1
ATOM 2778 N N . SER A 1 356 ? 4.269 -4.196 -14.621 1.00 97.81 356 SER A N 1
ATOM 2779 C CA . SER A 1 356 ? 3.331 -4.873 -15.528 1.00 97.81 356 SER A CA 1
ATOM 2780 C C . SER A 1 356 ? 1.934 -5.048 -14.917 1.00 97.81 356 SER A C 1
ATOM 2782 O O . SER A 1 356 ? 1.725 -5.851 -14.004 1.00 97.81 356 SER A O 1
ATOM 2784 N N . VAL A 1 357 ? 0.922 -4.375 -15.478 1.00 97.88 357 VAL A N 1
ATOM 2785 C CA . VAL A 1 357 ? -0.489 -4.594 -15.087 1.00 97.88 357 VAL A CA 1
ATOM 2786 C C . VAL A 1 357 ? -0.977 -5.975 -15.556 1.00 97.88 357 VAL A C 1
ATOM 2788 O O . VAL A 1 357 ? -1.871 -6.568 -14.950 1.00 97.88 357 VAL A O 1
ATOM 2791 N N . ALA A 1 358 ? -0.350 -6.549 -16.589 1.00 96.38 358 ALA A N 1
ATOM 2792 C CA . ALA A 1 358 ? -0.600 -7.928 -17.003 1.00 96.38 358 ALA A CA 1
ATOM 2793 C C . ALA A 1 358 ? -0.123 -8.952 -15.953 1.00 96.38 358 ALA A C 1
ATOM 2795 O O . ALA A 1 358 ? -0.813 -9.949 -15.728 1.00 96.38 358 ALA A O 1
ATOM 2796 N N . ASN A 1 359 ? 0.985 -8.682 -15.252 1.00 97.31 359 ASN A N 1
ATOM 2797 C CA . ASN A 1 359 ? 1.433 -9.508 -14.127 1.00 97.31 359 ASN A CA 1
ATOM 2798 C C . ASN A 1 359 ? 0.448 -9.411 -12.951 1.00 97.31 359 ASN A C 1
ATOM 2800 O O . ASN A 1 359 ? 0.081 -10.440 -12.381 1.00 97.31 359 ASN A O 1
ATOM 2804 N N . LEU A 1 360 ? -0.059 -8.208 -12.640 1.00 98.00 360 LEU A N 1
ATOM 2805 C CA . LEU A 1 360 ? -1.105 -8.017 -11.625 1.00 98.00 360 LEU A CA 1
ATOM 2806 C C . LEU A 1 360 ? -2.396 -8.780 -11.977 1.00 98.00 360 LEU A C 1
ATOM 2808 O O . LEU A 1 360 ? -2.936 -9.483 -11.123 1.00 98.00 360 LEU A O 1
ATOM 2812 N N . ARG A 1 361 ? -2.851 -8.733 -13.241 1.00 97.38 361 ARG A N 1
ATOM 2813 C CA . ARG A 1 361 ? -3.958 -9.579 -13.739 1.00 97.38 361 ARG A CA 1
ATOM 2814 C C . ARG A 1 361 ? -3.696 -11.066 -13.489 1.00 97.38 361 ARG A C 1
ATOM 2816 O O . ARG A 1 361 ? -4.568 -11.755 -12.965 1.00 97.38 361 ARG A O 1
ATOM 2823 N N . GLY A 1 362 ? -2.500 -11.551 -13.832 1.00 97.00 362 GLY A N 1
ATOM 2824 C CA . GLY A 1 362 ? -2.102 -12.948 -13.630 1.00 97.00 362 GLY A CA 1
ATOM 2825 C C . GLY A 1 362 ? -2.100 -13.373 -12.158 1.00 97.00 362 GLY A C 1
ATOM 2826 O O . GLY A 1 362 ? -2.545 -14.475 -11.839 1.00 97.00 362 GLY A O 1
ATOM 2827 N N . LYS A 1 363 ? -1.672 -12.487 -11.250 1.00 97.81 363 LYS A N 1
ATOM 2828 C CA . LYS A 1 363 ? -1.738 -12.716 -9.797 1.00 97.81 363 LYS A CA 1
ATOM 2829 C C . LYS A 1 363 ? -3.162 -12.646 -9.235 1.00 97.81 363 LYS A C 1
ATOM 2831 O O . LYS A 1 363 ? -3.434 -13.322 -8.250 1.00 97.81 363 LYS A O 1
ATOM 2836 N N . ALA A 1 364 ? -4.068 -11.886 -9.850 1.00 97.62 364 ALA A N 1
ATOM 2837 C CA . ALA A 1 364 ? -5.448 -11.722 -9.388 1.00 97.62 364 ALA A CA 1
ATOM 2838 C C . ALA A 1 364 ? -6.429 -12.803 -9.891 1.00 97.62 364 ALA A C 1
ATOM 2840 O O . ALA A 1 364 ? -7.375 -13.138 -9.177 1.00 97.62 364 ALA A O 1
ATOM 2841 N N . ASP A 1 365 ? -6.216 -13.368 -11.086 1.00 97.44 365 ASP A N 1
ATOM 2842 C CA . ASP A 1 365 ? -7.128 -14.336 -11.725 1.00 97.44 365 ASP A CA 1
ATOM 2843 C C . ASP A 1 365 ? -7.432 -15.561 -10.836 1.00 97.44 365 ASP A C 1
ATOM 2845 O O . ASP A 1 365 ? -8.595 -15.836 -10.519 1.00 97.44 365 ASP A O 1
ATOM 2849 N N . GLY A 1 366 ? -6.388 -16.252 -10.366 1.00 96.88 366 GLY A N 1
ATOM 2850 C CA . GLY A 1 366 ? -6.508 -17.425 -9.493 1.00 96.88 366 GLY A CA 1
ATOM 2851 C C . GLY A 1 366 ? -7.257 -17.130 -8.183 1.00 96.88 366 GLY A C 1
ATOM 2852 O O . GLY A 1 366 ? -8.235 -17.821 -7.881 1.00 96.88 366 GLY A O 1
ATOM 2853 N N . PRO A 1 367 ? -6.868 -16.091 -7.420 1.00 96.50 367 PRO A N 1
ATOM 2854 C CA . PRO A 1 367 ? -7.612 -15.612 -6.260 1.00 96.50 367 PRO A CA 1
ATOM 2855 C C . PRO A 1 367 ? -9.094 -15.317 -6.529 1.00 96.50 367 PRO A C 1
ATOM 2857 O O . PRO A 1 367 ? -9.939 -15.842 -5.799 1.00 96.50 367 PRO A O 1
ATOM 2860 N N . ILE A 1 368 ? -9.429 -14.571 -7.592 1.00 97.25 368 ILE A N 1
ATOM 2861 C CA . ILE A 1 368 ? -10.824 -14.275 -7.982 1.00 97.25 368 ILE A CA 1
ATOM 2862 C C . IL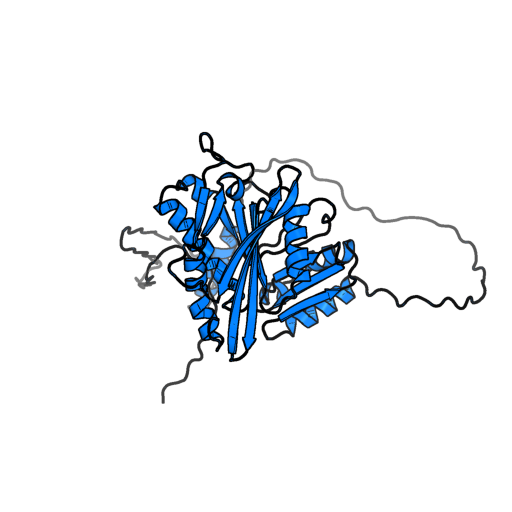E A 1 368 ? -11.614 -15.575 -8.202 1.00 97.25 368 ILE A C 1
ATOM 2864 O O . ILE A 1 368 ? -12.710 -15.729 -7.653 1.00 97.25 368 ILE A O 1
ATOM 2868 N N . ARG A 1 369 ? -11.038 -16.540 -8.932 1.00 97.50 369 ARG A N 1
ATOM 2869 C CA . ARG A 1 369 ? -11.670 -17.847 -9.193 1.00 97.50 369 ARG A CA 1
ATOM 2870 C C . ARG A 1 369 ? -11.837 -18.682 -7.927 1.00 97.50 369 ARG A C 1
ATOM 2872 O O . ARG A 1 369 ? -12.902 -19.259 -7.723 1.00 97.50 369 ARG A O 1
ATOM 2879 N N . SER A 1 370 ? -10.840 -18.702 -7.042 1.00 95.56 370 SER A N 1
ATOM 2880 C CA . SER A 1 370 ? -10.929 -19.419 -5.758 1.00 95.56 370 SER A CA 1
ATOM 2881 C C . SER A 1 370 ? -11.987 -18.847 -4.803 1.00 95.56 370 SER A C 1
ATOM 2883 O O . SER A 1 370 ? -12.510 -19.577 -3.965 1.00 95.56 370 SER A O 1
ATOM 2885 N N . MET A 1 371 ? -12.361 -17.573 -4.968 1.00 93.94 371 MET A N 1
ATOM 2886 C CA . MET A 1 371 ? -13.476 -16.934 -4.255 1.00 93.94 371 MET A CA 1
ATOM 2887 C C . MET A 1 371 ? -14.849 -17.198 -4.905 1.00 93.94 371 MET A C 1
ATOM 2889 O O . MET A 1 371 ? -15.854 -16.650 -4.455 1.00 93.94 371 MET A O 1
ATOM 2893 N N . GLY A 1 372 ? -14.912 -18.035 -5.948 1.00 96.25 372 GLY A N 1
ATOM 2894 C CA . GLY A 1 372 ? -16.146 -1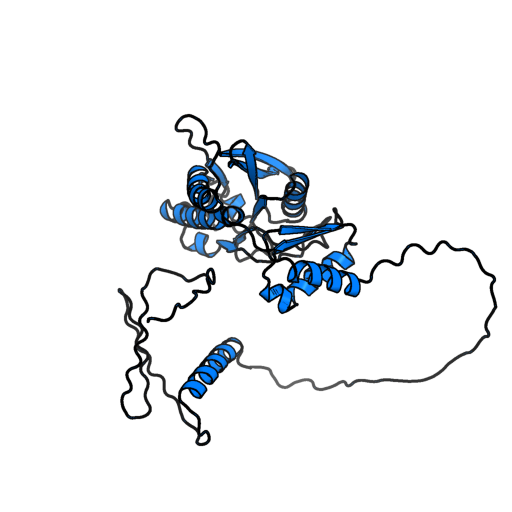8.379 -6.659 1.00 96.25 372 GLY A CA 1
ATOM 2895 C C . GLY A 1 372 ? -16.618 -17.312 -7.651 1.00 96.25 372 GLY A C 1
ATOM 2896 O O . GLY A 1 372 ? -17.794 -17.299 -8.015 1.00 96.25 372 GLY A O 1
ATOM 2897 N N . PHE A 1 373 ? -15.728 -16.414 -8.079 1.00 97.38 373 PHE A N 1
ATOM 2898 C CA . PHE A 1 373 ? -16.028 -15.352 -9.037 1.00 97.38 373 PHE A CA 1
ATOM 2899 C C . PHE A 1 373 ? -15.283 -15.538 -10.362 1.00 97.38 373 PHE A C 1
ATOM 2901 O O . PHE A 1 373 ? -14.360 -16.340 -10.487 1.00 97.38 373 PHE A O 1
ATOM 2908 N N . ILE A 1 374 ? -15.687 -14.772 -11.370 1.00 97.75 374 ILE A N 1
ATOM 2909 C CA . ILE A 1 374 ? -15.043 -14.741 -12.687 1.00 97.75 374 ILE A CA 1
ATOM 2910 C C . ILE A 1 374 ? -14.432 -13.343 -12.876 1.00 97.75 374 ILE A C 1
ATOM 2912 O O . ILE A 1 374 ? -15.103 -12.361 -12.559 1.00 97.75 374 ILE A O 1
ATOM 2916 N N . PRO A 1 375 ? -13.198 -13.180 -13.376 1.00 97.44 375 PRO A N 1
ATOM 2917 C CA . PRO A 1 375 ? -12.721 -11.860 -13.785 1.00 97.44 375 PRO A CA 1
ATOM 2918 C C . PRO A 1 375 ? -13.671 -11.210 -14.808 1.00 97.44 375 PRO A C 1
ATOM 2920 O O . PRO A 1 375 ? -14.311 -11.908 -15.601 1.00 97.44 375 PRO A O 1
ATOM 2923 N N . ALA A 1 376 ? -13.835 -9.887 -14.735 1.00 95.06 376 ALA A N 1
ATOM 2924 C CA . ALA A 1 376 ? -14.655 -9.140 -15.691 1.00 95.06 376 ALA A CA 1
ATOM 2925 C C . ALA A 1 376 ? -14.083 -9.205 -17.114 1.00 95.06 376 ALA A C 1
ATOM 2927 O O . ALA A 1 376 ? -12.849 -9.303 -17.269 1.00 95.06 376 ALA A O 1
#

Sequence (376 aa):
MPAVWRMFWCRPLFLLACGVFSLDIEGCGGTKYQLRVSTSSINLEYQLHIFQNNYCTGTPDDHKSHLWSKVHSLRSGRTDTVSRADRLIAIKYLTTMGSTTGPMRSLRSNTNIPPEEPSAQKLFNNIRKVILNTNHPADLTFQNIPPSTGFQIATSFSEDPEIERALPRISYNPLTQALTARVMPTVVHDCHQEWLSNELLDMVVVGFLTVAERKELNLRVGTTFKGFATPYTSATKEPDACILPDTLPLPTVAVETGWSESWPRLNADKDLWLVGGASVELVLLIRWTKISGGRVKGDLHVHGKDPAGNVVLLQTEPIFPAPAGNVNQVVPISRRQLFGSCIFPGRNPGDIYNLSVANLRGKADGPIRSMGFIPA

Foldseek 3Di:
DDDDDDDDDDDDDDDDDDDDWDFDWDDDPDQWTWTWTDDPPDTDTDTDHDDDDDDDDDDPVVVVVVVVVVVVVVVPDDDDDDDDDDDDDDDDDDDDDDDDDDDDDDDDDPPPDDDPDQPLVSVLVVVVVVLLPDPDWDWDKDFPAALVSLLVSLVVCVVDPSSVVQLWFWKAFNVRRMIITGGDDAQLQLLVLVLVVVLLVVCCVVPVDPPVNSVQWDWDASDWAACFDPPRNSIIGTASIFICGNPDRAGLEGEHEDDPDDPVVLVSVVCCCQVRPPNHAKYWYWYWYQDPPQEIWIKIWIWGADPVSDIDTPDIDTLPPDDPDPDFDWDKDFCCSNQVVNRDPPDDRGDIDTRGSVSSSVSNQVSSVVVVGGYD

Secondary structure (DSSP, 8-state):
----PPPP-PPPPP--S--PPP------TTT--EEEEE-SS-EEEEE---PPPS-----HHHHHHHHHHHHHHTTS-PPP---S----------------------------PPPPP--HHHHHHHHHHHHHH--S-EEEEE-S--HHHHHHHHHHHTT-TTHHHH--EEEEETTTTEEEEEES--TTTTHHHHHHHHHHHHHHHTTSS-HHHHHTEEEE-S--EE-PPTT-TT-EE--SEEEEETT-SS-SEEEEEESS--HHHHHHHHHIIIII-TT--EEEEEEEEE-GGGEEEEEEEEEEE-TTS-EEEEEEEEEESPPSSS---EEEEEHHHHHTT-PPTT--TT-EEEEEHHHHHHHHHHHHHHTT-EE-

Organism: Arthroderma otae (strain ATCC MYA-4605 / CBS 113480) (NCBI:txid554155)

Radius of gyration: 27.72 Å; chains: 1; bounding box: 63×74×84 Å